Protein AF-A0A5C6X368-F1 (afdb_monomer)

pLDDT: mean 71.46, std 17.36, range [36.84, 95.25]

Mean predicted aligned error: 12.4 Å

Foldseek 3Di:
DPPFALPVVLVVVVVVVCCCLPVCVVVVVVLVLLVVLLVVLVVVVPDDDDPLVVLLVSNLVSQLVSLVVVLLVVLLVVLVVLVVDPLSCLLCLPPRLSDDDPCLSVLSSVLSVVLLVVLLVLQCVLQVDPQLVVLCVVCDSSLLSSLLSNVLSCPSDCPVVPPDDDDDDDNVVSLVSNCVRRNPVSSVVSSVVSNVSSSVSSVVSSVVSVVSSSVSSVVSNVSDDPVRSVVSD

Nearest PDB structures (foldseek):
  7n6g-assembly1_3T  TM=1.928E-01  e=8.236E-01  Chlamydomonas reinhardtii
  2d4c-assembly1_A  TM=1.836E-01  e=2.468E+00  Homo sapiens
  3zx6-assembly1_B  TM=1.620E-01  e=2.358E+00  Archaeoglobus fulgidus DSM 4304
  6h2d-assembly1_P  TM=1.670E-01  e=4.272E+00  Aeromonas hydrophila subsp. hydrophila AL09-71
  7a0g-assembly1_HHH  TM=1.597E-01  e=3.725E+00  Serratia marcescens

Solvent-accessible surface area (backbone atoms only — not comparable to full-atom values): 13149 Å² total; per-residue (Å²): 145,85,86,76,53,38,64,55,54,50,51,50,49,51,47,52,49,47,43,42,66,68,68,46,58,47,50,55,55,46,52,58,47,48,52,54,48,45,54,52,52,52,61,65,60,74,64,70,95,69,59,63,71,58,49,54,53,48,50,44,53,51,52,33,50,51,53,50,53,53,51,34,54,50,29,40,51,52,43,52,58,27,59,74,34,76,69,35,40,53,57,44,62,86,56,82,70,27,62,70,60,91,59,50,64,56,57,44,40,53,49,46,52,50,45,56,50,51,44,50,50,49,53,54,59,75,28,64,47,76,71,30,34,55,49,42,66,73,66,35,61,64,52,54,36,53,41,45,58,55,45,40,63,47,74,78,66,60,65,84,69,59,73,81,85,79,82,77,88,54,72,72,55,45,56,54,52,48,28,74,55,65,32,61,73,49,47,54,49,53,30,53,53,54,42,52,52,48,49,55,46,51,47,56,57,49,51,59,56,51,44,63,61,55,57,48,52,56,67,33,73,73,53,64,53,79,74,63,62,64,76,79,106

Secondary structure (DSSP, 8-state):
-----HHHHHHHHHHHHHHHHHSSHHHHHHHHHHHHHHHHHHHHHTSS---HHHHHHHHHHHHHHHHHHHHHHHHHHHHHHHHHSHHHHHHHTT---SSPPTTHHHHHHHHHHHHHHHHHHHHHHHTTSHHHHHHHHHH-HHHHHHHHHHHHHHTTTTTTS--SS-S-TTHHHHHHHHHHHH-HHHHHHHHHHHHHHHHHHHHHHHHHHHHHHHGGGGGGGG---HHHHSS--

Structure (mmCIF, N/CA/C/O backbone):
data_AF-A0A5C6X368-F1
#
_entry.id   AF-A0A5C6X368-F1
#
loop_
_atom_site.group_PDB
_atom_site.id
_atom_site.type_symbol
_atom_site.label_atom_id
_atom_site.label_alt_id
_atom_site.label_comp_id
_atom_site.label_asym_id
_atom_site.label_entity_id
_atom_site.label_seq_id
_atom_site.pdbx_PDB_ins_code
_atom_site.Cartn_x
_atom_site.Cartn_y
_atom_site.Cartn_z
_atom_site.occupancy
_atom_site.B_iso_or_equiv
_atom_site.auth_seq_id
_atom_site.auth_comp_id
_atom_site.auth_asym_id
_atom_site.auth_atom_id
_atom_site.pdbx_PDB_model_num
ATOM 1 N N . GLU A 1 1 ? 40.356 -5.542 -17.531 1.00 37.22 1 GLU A N 1
ATOM 2 C CA . GLU A 1 1 ? 40.046 -6.988 -17.481 1.00 37.22 1 GLU A CA 1
ATOM 3 C C . GLU A 1 1 ? 38.995 -7.296 -16.398 1.00 37.22 1 GLU A C 1
ATOM 5 O O . GLU A 1 1 ? 39.166 -8.204 -15.606 1.00 37.22 1 GLU A O 1
ATOM 10 N N . SER A 1 2 ? 37.896 -6.528 -16.344 1.00 39.66 2 SER A N 1
ATOM 11 C CA . SER A 1 2 ? 36.826 -6.666 -15.328 1.00 39.66 2 SER A CA 1
ATOM 12 C C . SER A 1 2 ? 35.429 -6.517 -15.959 1.00 39.66 2 SER A C 1
ATOM 14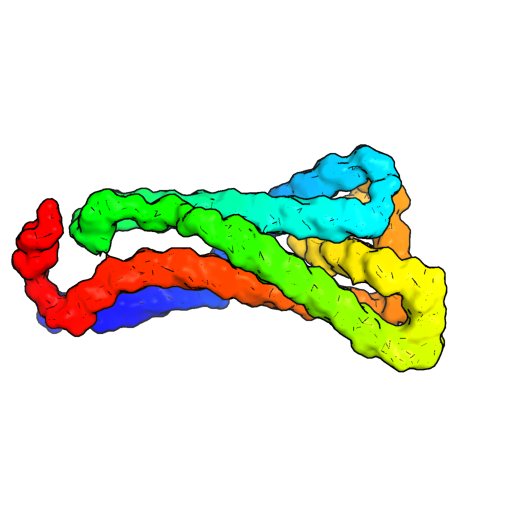 O O . SER A 1 2 ? 34.479 -6.102 -15.305 1.00 39.66 2 SER A O 1
ATOM 16 N N . THR A 1 3 ? 35.309 -6.787 -17.260 1.00 40.16 3 THR A N 1
ATOM 17 C CA . THR A 1 3 ? 34.192 -6.307 -18.097 1.00 40.16 3 THR A CA 1
ATOM 18 C C . THR A 1 3 ? 33.454 -7.459 -18.782 1.00 40.16 3 THR A C 1
ATOM 20 O O . THR A 1 3 ? 33.103 -7.341 -19.948 1.00 40.16 3 THR A O 1
ATOM 23 N N . ARG A 1 4 ? 33.281 -8.610 -18.116 1.00 48.16 4 ARG A N 1
ATOM 24 C CA . ARG A 1 4 ? 32.781 -9.818 -18.799 1.00 48.16 4 ARG A CA 1
ATOM 25 C C . ARG A 1 4 ? 31.614 -10.577 -18.173 1.00 48.16 4 ARG A C 1
ATOM 27 O O . ARG A 1 4 ? 31.259 -11.603 -18.729 1.00 48.16 4 ARG A O 1
ATOM 34 N N . ASP A 1 5 ? 30.962 -10.074 -17.127 1.00 52.47 5 ASP A N 1
ATOM 35 C CA . ASP A 1 5 ? 29.859 -10.820 -16.503 1.00 52.47 5 ASP A CA 1
ATOM 36 C C . ASP A 1 5 ? 28.541 -10.044 -16.509 1.00 52.47 5 ASP A C 1
ATOM 38 O O . ASP A 1 5 ? 28.323 -9.137 -15.704 1.00 52.47 5 ASP A O 1
ATOM 42 N N . GLY A 1 6 ? 27.609 -10.473 -17.367 1.00 52.97 6 GLY A N 1
ATOM 43 C CA . GLY A 1 6 ? 26.191 -10.097 -17.293 1.00 52.97 6 GLY A CA 1
ATOM 44 C C . GLY A 1 6 ? 25.563 -10.434 -15.932 1.00 52.97 6 GLY A C 1
ATOM 45 O O . GLY A 1 6 ? 24.667 -9.732 -15.467 1.00 52.97 6 GLY A O 1
ATOM 46 N N . THR A 1 7 ? 26.127 -11.417 -15.222 1.00 54.22 7 THR A N 1
ATOM 47 C CA . THR A 1 7 ? 25.782 -11.771 -13.838 1.00 54.22 7 THR A CA 1
ATOM 48 C C . THR A 1 7 ? 26.116 -10.657 -12.835 1.00 54.22 7 THR A C 1
ATOM 50 O O . THR A 1 7 ? 25.353 -10.432 -11.894 1.00 54.22 7 THR A O 1
ATOM 53 N N . LEU A 1 8 ? 27.214 -9.912 -13.038 1.00 56.66 8 LEU A N 1
ATOM 54 C CA . LEU A 1 8 ? 27.574 -8.769 -12.187 1.00 56.66 8 LEU A CA 1
ATOM 55 C C . LEU A 1 8 ? 26.643 -7.581 -12.429 1.00 56.66 8 LEU A C 1
ATOM 57 O O . LEU A 1 8 ? 26.232 -6.936 -11.470 1.00 56.66 8 LEU A O 1
ATOM 61 N N . LEU A 1 9 ? 26.246 -7.338 -13.682 1.00 55.19 9 LEU A N 1
ATOM 62 C CA . LEU A 1 9 ? 25.281 -6.287 -14.019 1.00 55.19 9 LEU A CA 1
ATOM 63 C C . LEU A 1 9 ? 23.888 -6.607 -13.469 1.00 55.19 9 LEU A C 1
ATOM 65 O O . LEU A 1 9 ? 23.264 -5.741 -12.864 1.00 55.19 9 LEU A O 1
ATOM 69 N N . ARG A 1 10 ? 23.420 -7.857 -13.587 1.00 56.66 10 ARG A N 1
ATOM 70 C CA . ARG A 1 10 ? 22.174 -8.310 -12.952 1.00 56.66 10 ARG A CA 1
ATOM 71 C C . ARG A 1 10 ? 22.254 -8.196 -11.434 1.00 56.66 10 ARG A C 1
ATOM 73 O O . ARG A 1 10 ? 21.306 -7.712 -10.833 1.00 56.66 10 ARG A O 1
ATOM 80 N N . GLY A 1 11 ? 23.366 -8.610 -10.823 1.00 59.56 11 GLY A N 1
ATOM 81 C CA . GLY A 1 11 ? 23.584 -8.538 -9.377 1.00 59.56 11 GLY A CA 1
ATOM 82 C C . GLY A 1 11 ? 23.622 -7.104 -8.851 1.00 59.56 11 GLY A C 1
ATOM 83 O O . GLY A 1 11 ? 22.983 -6.812 -7.846 1.00 59.56 11 GLY A O 1
ATOM 84 N N . GLU A 1 12 ? 24.293 -6.195 -9.557 1.00 68.44 12 GLU A N 1
ATOM 85 C CA . GLU A 1 12 ? 24.339 -4.774 -9.210 1.00 68.44 12 GLU A CA 1
ATOM 86 C C . GLU A 1 12 ? 22.992 -4.084 -9.458 1.00 68.44 12 GLU A C 1
ATOM 88 O O . GLU A 1 12 ? 22.564 -3.283 -8.632 1.00 68.44 12 GLU A O 1
ATOM 93 N N . VAL A 1 13 ? 22.281 -4.408 -10.544 1.00 64.56 13 VAL A N 1
ATOM 94 C CA . VAL A 1 13 ? 20.946 -3.856 -10.834 1.00 64.56 13 VAL A CA 1
ATOM 95 C C . VAL A 1 13 ? 19.895 -4.400 -9.867 1.00 64.56 13 VAL A C 1
ATOM 97 O O . VAL A 1 13 ? 19.076 -3.620 -9.388 1.00 64.56 13 VAL A O 1
ATOM 100 N N . LEU A 1 14 ? 19.928 -5.692 -9.514 1.00 61.47 14 LEU A N 1
ATOM 101 C CA . LEU A 1 14 ? 19.065 -6.247 -8.466 1.00 61.47 14 LEU A CA 1
ATOM 102 C C . LEU A 1 14 ? 19.401 -5.643 -7.110 1.00 61.47 14 LEU A C 1
ATOM 104 O O . LEU A 1 14 ? 18.477 -5.324 -6.377 1.00 61.47 14 LEU A O 1
ATOM 108 N N . ALA A 1 15 ? 20.683 -5.465 -6.784 1.00 61.97 15 ALA A N 1
ATOM 109 C CA . ALA A 1 15 ? 21.089 -4.795 -5.556 1.00 61.97 15 ALA A CA 1
ATOM 110 C C . ALA A 1 15 ? 20.608 -3.340 -5.546 1.00 61.97 15 ALA A C 1
ATOM 112 O O . ALA A 1 15 ? 20.016 -2.921 -4.569 1.00 61.97 15 ALA A O 1
ATOM 113 N N . ARG A 1 16 ? 20.729 -2.599 -6.654 1.00 63.53 16 ARG A N 1
ATOM 114 C CA . ARG A 1 16 ? 20.228 -1.218 -6.793 1.00 63.53 16 ARG A CA 1
ATOM 115 C C . ARG A 1 16 ? 18.704 -1.132 -6.738 1.00 63.53 16 ARG A C 1
ATOM 117 O O . ARG A 1 16 ? 18.177 -0.179 -6.177 1.00 63.53 16 ARG A O 1
ATOM 124 N N . TRP A 1 17 ? 17.992 -2.106 -7.303 1.00 56.03 17 TRP A N 1
ATOM 125 C CA . TRP A 1 17 ? 16.535 -2.213 -7.200 1.00 56.03 17 TRP A CA 1
ATOM 126 C C . TRP A 1 17 ? 16.107 -2.545 -5.768 1.00 56.03 17 TRP A C 1
ATOM 128 O O . TRP A 1 17 ? 15.237 -1.881 -5.216 1.00 56.03 17 TRP A O 1
ATOM 138 N N . GLN A 1 18 ? 16.763 -3.520 -5.137 1.00 55.22 18 GLN A N 1
ATOM 139 C CA . GLN A 1 18 ? 16.562 -3.878 -3.732 1.00 55.22 18 GLN A CA 1
ATOM 140 C C . GLN A 1 18 ? 16.939 -2.728 -2.795 1.00 55.22 18 GLN A C 1
ATOM 142 O O . GLN A 1 18 ? 16.250 -2.513 -1.809 1.00 55.22 18 GLN A O 1
ATOM 147 N N . ASP A 1 19 ? 17.945 -1.923 -3.127 1.00 57.00 19 ASP A N 1
ATOM 148 C CA . ASP A 1 19 ? 18.306 -0.724 -2.379 1.00 57.00 19 ASP A CA 1
ATOM 149 C C . ASP A 1 19 ? 17.278 0.398 -2.617 1.00 57.00 19 ASP A C 1
ATOM 151 O O . ASP A 1 19 ? 16.940 1.130 -1.691 1.00 57.00 19 ASP A O 1
ATOM 155 N N . PHE A 1 20 ? 16.703 0.526 -3.815 1.00 49.91 20 PHE A N 1
ATOM 156 C CA . PHE A 1 20 ? 15.640 1.499 -4.103 1.00 49.91 20 PHE A CA 1
ATOM 157 C C . PHE A 1 20 ? 14.326 1.158 -3.374 1.00 49.91 20 PHE A C 1
ATOM 159 O O . PHE A 1 20 ? 13.676 2.044 -2.808 1.00 49.91 20 PHE A O 1
ATOM 166 N N . 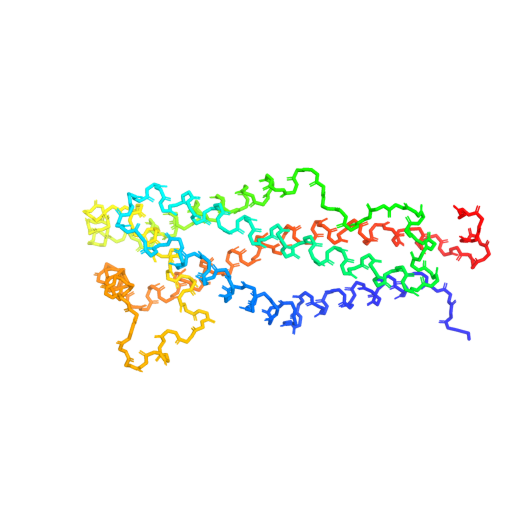VAL A 1 21 ? 13.967 -0.130 -3.344 1.00 47.94 21 VAL A N 1
ATOM 167 C CA . VAL A 1 21 ? 12.774 -0.675 -2.675 1.00 47.94 21 VAL A CA 1
ATOM 168 C C . VAL A 1 21 ? 12.978 -0.798 -1.156 1.00 47.94 21 VAL A C 1
ATOM 170 O O . VAL A 1 21 ? 12.063 -0.496 -0.392 1.00 47.94 21 VAL A O 1
ATOM 173 N N . GLY A 1 22 ? 14.176 -1.177 -0.704 1.00 42.50 22 GLY A N 1
ATOM 174 C CA . GLY A 1 22 ? 14.507 -1.511 0.687 1.00 42.50 22 GLY A CA 1
ATOM 175 C C . GLY A 1 22 ? 15.188 -0.407 1.508 1.00 42.50 22 GLY A C 1
ATOM 176 O O . GLY A 1 22 ? 15.073 -0.420 2.731 1.00 42.50 22 GLY A O 1
ATOM 177 N N . THR A 1 23 ? 15.839 0.590 0.889 1.00 44.34 23 THR A N 1
ATOM 178 C CA . THR A 1 23 ? 16.586 1.666 1.601 1.00 44.34 23 THR A CA 1
ATOM 179 C C . THR A 1 23 ? 15.754 2.940 1.835 1.00 44.34 23 THR A C 1
ATOM 181 O O . THR A 1 23 ? 16.266 3.989 2.231 1.00 44.34 23 THR A O 1
ATOM 184 N N . GLY A 1 24 ? 14.439 2.881 1.611 1.00 42.44 24 GLY A N 1
ATOM 185 C CA . GLY A 1 24 ? 13.503 3.924 2.040 1.00 42.44 24 GLY A CA 1
ATOM 186 C C . GLY A 1 24 ? 13.347 5.138 1.108 1.00 42.44 24 GLY A C 1
ATOM 187 O O . GLY A 1 24 ? 12.669 6.096 1.474 1.00 42.44 24 GLY A O 1
ATOM 188 N N . GLU A 1 25 ? 13.931 5.143 -0.094 1.00 50.22 25 GLU A N 1
ATOM 189 C CA . GLU A 1 25 ? 13.719 6.221 -1.080 1.00 50.22 25 GLU A CA 1
ATOM 190 C C . GLU A 1 25 ? 12.376 6.083 -1.813 1.00 50.22 25 GLU A C 1
ATOM 192 O O . GLU A 1 25 ? 11.642 7.067 -1.938 1.00 50.22 25 GLU A O 1
ATOM 197 N N . PHE A 1 26 ? 11.987 4.851 -2.173 1.00 50.88 26 PHE A N 1
ATOM 198 C CA . PHE A 1 26 ? 10.610 4.530 -2.550 1.00 50.88 26 PHE A CA 1
ATOM 199 C C . PHE A 1 26 ? 9.626 4.907 -1.437 1.00 50.88 26 PHE A C 1
ATOM 201 O O . PHE A 1 26 ? 8.616 5.528 -1.730 1.00 50.88 26 PHE A O 1
ATOM 208 N N . PHE A 1 27 ? 9.950 4.642 -0.166 1.00 44.72 27 PHE A N 1
ATOM 209 C CA . PHE A 1 27 ? 9.105 5.012 0.977 1.00 44.72 27 PHE A CA 1
ATOM 210 C C . PHE A 1 27 ? 8.897 6.515 1.119 1.00 44.72 27 PHE A C 1
ATOM 212 O O . PHE A 1 27 ? 7.777 6.929 1.369 1.00 44.72 27 PHE A O 1
ATOM 219 N N . ARG A 1 28 ? 9.924 7.349 0.915 1.00 54.62 28 ARG A N 1
ATOM 220 C CA . ARG A 1 28 ? 9.761 8.815 0.935 1.00 54.62 28 ARG A CA 1
ATOM 221 C C . ARG A 1 28 ? 8.855 9.306 -0.197 1.00 54.62 28 ARG A C 1
ATOM 223 O O . ARG A 1 28 ? 8.036 10.202 0.001 1.00 54.62 28 ARG A O 1
ATOM 230 N N . ASN A 1 29 ? 8.968 8.696 -1.377 1.00 45.44 29 ASN A N 1
ATOM 231 C CA . ASN A 1 29 ? 8.120 9.016 -2.528 1.00 45.44 29 ASN A CA 1
ATOM 232 C C . ASN A 1 29 ? 6.695 8.449 -2.378 1.00 45.44 29 ASN A C 1
ATOM 234 O O . ASN A 1 29 ? 5.733 9.104 -2.778 1.00 45.44 29 ASN A O 1
ATOM 238 N N . LEU A 1 30 ? 6.550 7.285 -1.739 1.00 44.44 30 LEU A N 1
ATOM 239 C CA . LEU A 1 30 ? 5.283 6.680 -1.340 1.00 44.44 30 LEU A CA 1
ATOM 240 C C . LEU A 1 30 ? 4.614 7.519 -0.248 1.00 44.44 30 LEU A C 1
ATOM 242 O O . LEU A 1 30 ? 3.431 7.783 -0.359 1.00 44.44 30 LEU A O 1
ATOM 246 N N . GLU A 1 31 ? 5.344 8.021 0.749 1.00 49.62 31 GLU A N 1
ATOM 247 C CA . GLU A 1 31 ? 4.845 8.945 1.779 1.00 49.62 31 GLU A CA 1
ATOM 248 C C . GLU A 1 31 ? 4.353 10.260 1.155 1.00 49.62 31 GLU A C 1
ATOM 250 O O . GLU A 1 31 ? 3.269 10.741 1.491 1.00 49.62 31 GLU A O 1
ATOM 255 N N . ALA A 1 32 ? 5.072 10.794 0.161 1.00 52.53 32 ALA A N 1
ATOM 256 C CA . ALA A 1 32 ? 4.608 11.934 -0.632 1.00 52.53 32 ALA A CA 1
ATOM 257 C C . ALA A 1 32 ? 3.371 11.597 -1.498 1.00 52.53 32 ALA A C 1
ATOM 259 O O . ALA A 1 32 ? 2.499 12.446 -1.706 1.00 52.53 32 ALA A O 1
ATOM 260 N N . GLY A 1 33 ? 3.270 10.361 -1.999 1.00 46.88 33 GLY A N 1
ATOM 261 C CA . GLY A 1 33 ? 2.100 9.827 -2.703 1.00 46.88 33 GLY A CA 1
ATOM 262 C C . GLY A 1 33 ? 0.888 9.639 -1.787 1.00 46.88 33 GLY A C 1
ATOM 263 O O . GLY A 1 33 ? -0.213 10.043 -2.148 1.00 46.88 33 GLY A O 1
ATOM 264 N N . ILE A 1 34 ? 1.101 9.136 -0.569 1.00 49.72 34 ILE A N 1
ATOM 265 C CA . ILE A 1 34 ? 0.111 8.970 0.503 1.00 49.72 34 ILE A CA 1
ATOM 266 C C . ILE A 1 34 ? -0.418 10.339 0.945 1.00 49.72 34 ILE A C 1
ATOM 268 O O . ILE A 1 34 ? -1.619 10.481 1.152 1.00 49.72 34 ILE A O 1
ATOM 272 N N . GLY A 1 35 ? 0.426 11.376 0.998 1.00 54.88 35 GLY A N 1
ATOM 273 C CA . GLY A 1 35 ? -0.017 12.755 1.233 1.00 54.88 35 GLY A CA 1
ATOM 274 C C . GLY A 1 35 ? -1.004 13.258 0.169 1.00 54.88 35 GLY A C 1
ATOM 275 O O . GLY A 1 35 ? -2.052 13.808 0.503 1.00 54.88 35 GLY A O 1
ATOM 276 N N . ARG A 1 36 ? -0.734 12.989 -1.116 1.00 56.44 36 ARG A N 1
ATOM 277 C CA . ARG A 1 36 ? -1.651 13.322 -2.227 1.00 56.44 36 ARG A CA 1
ATOM 278 C C . ARG A 1 36 ? -2.916 12.458 -2.215 1.00 56.44 36 ARG A C 1
ATOM 280 O O . ARG A 1 36 ? -4.008 12.940 -2.517 1.00 56.44 36 ARG A O 1
ATOM 287 N N . MET A 1 37 ? -2.771 11.192 -1.834 1.00 57.44 37 MET A N 1
ATOM 288 C CA . MET A 1 37 ? -3.860 10.236 -1.654 1.00 57.44 37 MET A CA 1
ATOM 289 C C . MET A 1 37 ? -4.829 10.698 -0.558 1.00 57.44 37 MET A C 1
ATOM 291 O O . MET A 1 37 ? -6.039 10.740 -0.776 1.00 57.44 37 MET A O 1
ATOM 295 N N . ARG A 1 38 ? -4.285 11.139 0.582 1.00 59.53 38 ARG A N 1
ATOM 296 C CA . ARG A 1 38 ? -5.004 11.763 1.698 1.00 59.53 38 ARG A CA 1
ATOM 297 C C . ARG A 1 38 ? -5.788 12.984 1.236 1.00 59.53 38 ARG A C 1
ATOM 299 O O . ARG A 1 38 ? -6.973 13.081 1.545 1.00 59.53 38 ARG A O 1
ATOM 306 N N . ASP A 1 39 ? -5.164 13.896 0.495 1.00 58.69 39 ASP A N 1
ATOM 307 C CA . ASP A 1 39 ? -5.818 15.132 0.043 1.00 58.69 39 ASP A CA 1
ATOM 308 C C . ASP A 1 39 ? -7.018 14.831 -0.868 1.00 58.69 39 ASP A C 1
ATOM 310 O O . ASP A 1 39 ? -8.064 15.477 -0.779 1.00 58.69 39 ASP A O 1
ATOM 314 N N . ARG A 1 40 ? -6.905 13.789 -1.699 1.00 60.31 40 ARG A N 1
ATOM 315 C CA . ARG A 1 40 ? -7.951 13.378 -2.642 1.00 60.31 40 ARG A CA 1
ATOM 316 C C . ARG A 1 40 ? -9.091 12.609 -1.976 1.00 60.31 40 ARG A C 1
ATOM 318 O O . ARG A 1 40 ? -10.249 12.865 -2.297 1.00 60.31 40 ARG A O 1
ATOM 325 N N . LEU A 1 41 ? -8.782 11.741 -1.010 1.00 54.97 41 LEU A N 1
ATOM 326 C CA . LEU A 1 41 ? -9.791 11.101 -0.164 1.00 54.97 41 LEU A CA 1
ATOM 327 C C . LEU A 1 41 ? -10.535 12.145 0.676 1.00 54.97 41 LEU A C 1
ATOM 329 O O . LEU A 1 41 ? -11.760 12.179 0.671 1.00 54.97 41 LEU A O 1
ATOM 333 N N . THR A 1 42 ? -9.818 13.064 1.327 1.00 56.56 42 THR A N 1
ATOM 334 C CA . THR A 1 42 ? -10.426 14.131 2.142 1.00 56.56 42 THR A CA 1
ATOM 335 C C . THR A 1 42 ? -11.330 15.037 1.301 1.00 56.56 42 THR A C 1
ATOM 337 O O . THR A 1 42 ? -12.428 15.385 1.732 1.00 56.56 42 THR A O 1
ATOM 340 N N . ALA A 1 43 ? -10.916 15.374 0.074 1.00 58.19 43 ALA A N 1
ATOM 341 C CA . ALA A 1 43 ? -11.751 16.121 -0.864 1.00 58.19 43 ALA A CA 1
ATOM 342 C C . ALA A 1 43 ? -13.049 15.370 -1.212 1.00 58.19 43 ALA A C 1
ATOM 344 O O . ALA A 1 43 ? -14.111 15.991 -1.262 1.00 58.19 43 ALA A O 1
ATOM 345 N N . PHE A 1 44 ? -12.991 14.044 -1.374 1.00 51.38 44 PHE A N 1
ATOM 346 C CA . PHE A 1 44 ? -14.168 13.201 -1.602 1.00 51.38 44 PHE A CA 1
ATOM 347 C C . PHE A 1 44 ? -15.105 13.156 -0.380 1.00 51.38 44 PHE A C 1
ATOM 349 O O . PHE A 1 44 ? -16.323 13.183 -0.535 1.00 51.38 44 PHE A O 1
ATOM 356 N N . PHE A 1 45 ? -14.553 13.184 0.838 1.00 54.72 45 PHE A N 1
ATOM 357 C CA . PHE A 1 45 ? -15.326 13.209 2.088 1.00 54.72 45 PHE A CA 1
ATOM 358 C C . PHE A 1 45 ? -15.915 14.579 2.454 1.00 54.72 45 PHE A C 1
ATOM 360 O O . PHE A 1 45 ? -16.739 14.666 3.364 1.00 54.72 45 PHE A O 1
ATOM 367 N N . SER A 1 46 ? -15.550 15.657 1.753 1.00 56.59 46 SER A N 1
ATOM 368 C CA . SER A 1 46 ? -15.995 17.021 2.083 1.00 56.59 46 SER A CA 1
ATOM 369 C C . SER A 1 46 ? -17.482 17.320 1.789 1.00 56.59 46 SER A C 1
ATOM 371 O O . SER A 1 46 ? -17.928 18.457 1.946 1.00 56.59 46 SER A O 1
ATOM 373 N N . GLY A 1 47 ? -18.292 16.312 1.436 1.00 47.56 47 GLY A N 1
ATOM 374 C CA . GLY A 1 47 ? -19.718 16.458 1.139 1.00 47.56 47 GLY A CA 1
ATOM 375 C C . GLY A 1 47 ? -20.605 15.371 1.756 1.00 47.56 47 GLY A C 1
ATOM 376 O O . GLY A 1 47 ? -20.818 14.340 1.136 1.00 47.56 47 GLY A O 1
ATOM 377 N N . ARG A 1 48 ? -21.228 15.691 2.905 1.00 46.19 48 ARG A N 1
ATOM 378 C CA . ARG A 1 48 ? -22.261 14.920 3.648 1.00 46.19 48 ARG A CA 1
ATOM 379 C C . ARG A 1 48 ? -21.811 13.551 4.209 1.00 46.19 48 ARG A C 1
ATOM 381 O O . ARG A 1 48 ? -20.990 12.874 3.607 1.00 46.19 48 ARG A O 1
ATOM 388 N N . PRO A 1 49 ? -22.367 13.112 5.360 1.00 51.12 49 PRO A N 1
ATOM 389 C CA . PRO A 1 49 ? -22.091 11.779 5.891 1.00 51.12 49 PRO A CA 1
ATOM 390 C C . PRO A 1 49 ? -22.650 10.716 4.935 1.00 51.12 49 PRO A C 1
ATOM 392 O O . PRO A 1 49 ? -23.866 10.555 4.817 1.00 51.12 49 PRO A O 1
ATOM 395 N N . ALA A 1 50 ? -21.758 10.033 4.220 1.00 53.53 50 ALA A N 1
ATOM 396 C CA . ALA A 1 50 ? -22.095 8.896 3.377 1.00 53.53 50 ALA A CA 1
ATOM 397 C C . ALA A 1 50 ? -22.262 7.624 4.239 1.00 53.53 50 ALA A C 1
ATOM 399 O O . ALA A 1 50 ? -21.571 7.483 5.250 1.00 53.53 50 ALA A O 1
ATOM 400 N N . PRO A 1 51 ? -23.165 6.695 3.874 1.00 60.03 51 PRO A N 1
ATOM 401 C CA . PRO A 1 51 ? -23.259 5.372 4.495 1.00 60.03 51 PRO A CA 1
ATOM 402 C C . PRO A 1 51 ? -21.925 4.611 4.466 1.00 60.03 51 PRO A C 1
ATOM 404 O O . PRO A 1 51 ? -21.195 4.712 3.486 1.00 60.03 51 PRO A O 1
ATOM 407 N N . GLU A 1 52 ? -21.648 3.796 5.489 1.00 61.59 52 GLU A N 1
ATOM 408 C CA . GLU A 1 52 ? -20.383 3.048 5.665 1.00 61.59 52 GLU A CA 1
ATOM 409 C C . GLU A 1 52 ? -19.937 2.288 4.405 1.00 61.59 52 GLU A C 1
ATOM 411 O O . GLU A 1 52 ? -18.793 2.414 3.983 1.00 61.59 52 GLU A O 1
ATOM 416 N N . VAL A 1 53 ? -20.864 1.592 3.738 1.00 60.66 53 VAL A N 1
ATOM 417 C CA . VAL A 1 53 ? -20.594 0.845 2.493 1.00 60.66 53 VAL A CA 1
ATOM 418 C C . VAL A 1 53 ? -20.073 1.753 1.371 1.00 60.66 53 VAL A C 1
ATOM 420 O O . VAL A 1 53 ? -19.164 1.379 0.639 1.00 60.66 53 VAL A O 1
ATOM 423 N N . GLN A 1 54 ? -20.604 2.974 1.254 1.00 68.94 54 GLN A N 1
ATOM 424 C CA . GLN A 1 54 ? -20.149 3.933 0.239 1.00 68.94 54 GLN A CA 1
ATOM 425 C C . GLN A 1 54 ? -18.761 4.486 0.572 1.00 68.94 54 GLN A C 1
ATOM 427 O O . GLN A 1 54 ? -18.015 4.871 -0.325 1.00 68.94 54 GLN A O 1
ATOM 432 N N . VAL A 1 55 ? -18.406 4.529 1.858 1.00 66.88 55 VAL A N 1
ATOM 433 C CA . VAL A 1 55 ? -17.082 4.960 2.308 1.00 66.88 55 VAL A CA 1
ATOM 434 C C . VAL A 1 55 ? -16.028 3.902 1.989 1.00 66.88 55 VAL A C 1
ATOM 436 O O . VAL A 1 55 ? -14.964 4.250 1.484 1.00 66.88 55 VAL A O 1
ATOM 439 N N . GLU A 1 56 ? -16.325 2.624 2.227 1.00 70.56 56 GLU A N 1
ATOM 440 C CA . GLU A 1 56 ? -15.428 1.515 1.878 1.00 70.56 56 GLU A CA 1
ATOM 441 C C . GLU A 1 56 ? -15.144 1.469 0.369 1.00 70.56 56 GLU A C 1
ATOM 443 O O . GLU A 1 56 ? -13.978 1.422 -0.028 1.00 70.56 56 GLU A O 1
ATOM 448 N N . GLU A 1 57 ? -16.182 1.575 -0.466 1.00 75.44 57 GLU A N 1
ATOM 449 C CA . GLU A 1 57 ? -16.058 1.598 -1.933 1.00 75.44 57 GLU A CA 1
ATOM 450 C C . GLU A 1 57 ? -15.298 2.841 -2.434 1.00 75.44 57 GLU A C 1
ATOM 452 O O . GLU A 1 57 ? -14.480 2.769 -3.358 1.00 75.44 57 GLU A O 1
ATOM 457 N N . ALA A 1 58 ? -15.515 3.997 -1.800 1.00 73.00 58 ALA A N 1
ATOM 458 C CA . ALA A 1 58 ? -14.794 5.224 -2.124 1.00 73.00 58 ALA A CA 1
ATOM 459 C C . ALA A 1 58 ? -13.304 5.136 -1.769 1.00 73.00 58 ALA A C 1
ATOM 461 O O . ALA A 1 58 ? -12.456 5.581 -2.548 1.00 73.00 58 ALA A O 1
ATOM 462 N N . ILE A 1 59 ? -12.975 4.551 -0.613 1.00 72.56 59 ILE A N 1
ATOM 463 C CA . ILE A 1 59 ? -11.590 4.296 -0.203 1.00 72.56 59 ILE A CA 1
ATOM 464 C C . ILE A 1 59 ? -10.942 3.301 -1.165 1.00 72.56 59 ILE A C 1
ATOM 466 O O . ILE A 1 59 ? -9.824 3.560 -1.609 1.00 72.56 59 ILE A O 1
ATOM 470 N N . GLU A 1 60 ? -11.645 2.226 -1.538 1.00 82.75 60 GLU A N 1
ATOM 471 C CA . GLU A 1 60 ? -11.174 1.248 -2.525 1.00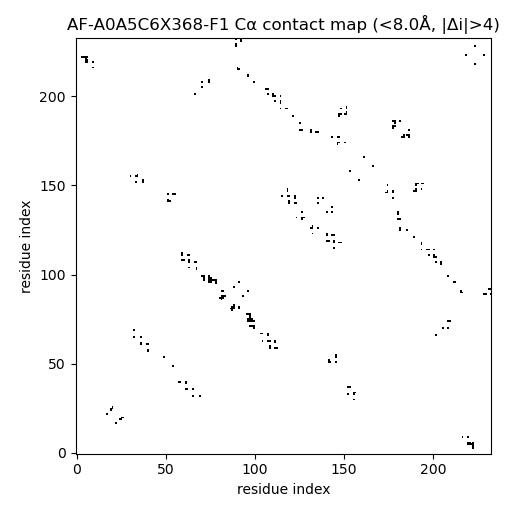 82.75 60 GLU A CA 1
ATOM 472 C C . GLU A 1 60 ? -10.817 1.933 -3.851 1.00 82.75 60 GLU A C 1
ATOM 474 O O . GLU A 1 60 ? -9.676 1.862 -4.314 1.00 82.75 60 GLU A O 1
ATOM 479 N N . THR A 1 61 ? -11.775 2.665 -4.423 1.00 78.44 61 THR A N 1
ATOM 480 C CA . THR A 1 61 ? -11.626 3.352 -5.713 1.00 78.44 61 THR A CA 1
ATOM 481 C C . THR A 1 61 ? -10.524 4.416 -5.668 1.00 78.44 61 THR A C 1
ATOM 483 O O . THR A 1 61 ? -9.745 4.567 -6.618 1.00 78.44 61 THR A O 1
ATOM 486 N N . GLY A 1 62 ? -10.435 5.161 -4.561 1.00 74.19 62 GLY A N 1
ATOM 487 C CA . GLY A 1 62 ? -9.421 6.191 -4.348 1.00 74.19 62 GLY A CA 1
ATOM 488 C C . GLY A 1 62 ? -8.009 5.612 -4.255 1.00 74.19 62 GLY A C 1
ATOM 489 O O . GLY A 1 62 ? -7.115 6.072 -4.968 1.00 74.19 62 GLY A O 1
ATOM 490 N N . LEU A 1 63 ? -7.821 4.573 -3.433 1.00 80.56 63 LEU A N 1
ATOM 491 C CA . LEU A 1 63 ? -6.565 3.823 -3.316 1.00 80.56 63 LEU A CA 1
ATOM 492 C C . LEU A 1 63 ? -6.128 3.262 -4.664 1.00 80.56 63 LEU A C 1
ATOM 494 O O . LEU A 1 63 ? -5.007 3.504 -5.108 1.00 80.56 63 LEU A O 1
ATOM 498 N N . GLN A 1 64 ? -7.033 2.545 -5.329 1.00 85.81 64 GLN A N 1
ATOM 499 C CA . GLN A 1 64 ? -6.775 1.930 -6.622 1.00 85.81 64 GLN A CA 1
ATOM 500 C C . GLN A 1 64 ? -6.323 2.972 -7.646 1.00 85.81 64 GLN A C 1
ATOM 502 O O . GLN A 1 64 ? -5.326 2.767 -8.333 1.00 85.81 64 GLN A O 1
ATOM 507 N N . THR A 1 65 ? -7.028 4.101 -7.740 1.00 83.25 65 THR A N 1
ATOM 508 C CA . THR A 1 65 ? -6.694 5.168 -8.690 1.00 83.25 65 THR A CA 1
ATOM 509 C C . THR A 1 65 ? -5.286 5.701 -8.453 1.00 83.25 65 THR A C 1
ATOM 511 O O . THR A 1 65 ? -4.508 5.782 -9.399 1.00 83.25 65 THR A O 1
ATOM 514 N N . VAL A 1 66 ? -4.930 6.006 -7.203 1.00 79.62 66 VAL A N 1
ATOM 515 C CA . VAL A 1 66 ? -3.603 6.548 -6.885 1.00 79.62 66 VAL A CA 1
ATOM 516 C C . VAL A 1 66 ? -2.501 5.525 -7.142 1.00 79.62 66 VAL A C 1
ATOM 518 O O . VAL A 1 66 ? -1.497 5.865 -7.759 1.00 79.62 66 VAL A O 1
ATOM 521 N N . ILE A 1 67 ? -2.689 4.269 -6.735 1.00 82.56 67 ILE A N 1
ATOM 522 C CA . ILE A 1 67 ? -1.696 3.212 -6.968 1.00 82.56 67 ILE A CA 1
ATOM 523 C C . ILE A 1 67 ? -1.461 3.016 -8.473 1.00 82.56 67 ILE A C 1
ATOM 525 O O . ILE A 1 67 ? -0.313 2.942 -8.906 1.00 82.56 67 ILE A O 1
ATOM 529 N N . VAL A 1 68 ? -2.529 2.988 -9.277 1.00 88.69 68 VAL A N 1
ATOM 530 C CA . VAL A 1 68 ? -2.439 2.859 -10.741 1.00 88.69 68 VAL A CA 1
ATOM 531 C C . VAL A 1 68 ? -1.743 4.069 -11.369 1.00 88.69 68 VAL A C 1
ATOM 533 O O . VAL A 1 68 ? -0.879 3.893 -12.224 1.00 88.69 68 VAL A O 1
ATOM 536 N N . GLU A 1 69 ? -2.074 5.290 -10.945 1.00 84.25 69 GLU A N 1
ATOM 537 C CA . GLU A 1 69 ? -1.431 6.509 -11.452 1.00 84.25 69 GLU A CA 1
ATOM 538 C C . GLU A 1 69 ? 0.070 6.548 -11.135 1.00 84.25 69 GLU A C 1
ATOM 540 O O . GLU A 1 69 ? 0.877 6.864 -12.011 1.00 84.25 69 GLU A O 1
ATOM 545 N N . GLU A 1 70 ? 0.468 6.213 -9.906 1.00 82.44 70 GLU A N 1
ATOM 546 C CA . GLU A 1 70 ? 1.883 6.197 -9.526 1.00 82.44 70 GLU A CA 1
ATOM 547 C C . GLU A 1 70 ? 2.643 5.046 -10.203 1.00 82.44 70 GLU A C 1
ATOM 549 O O . GLU A 1 70 ? 3.778 5.248 -10.633 1.00 82.44 70 GLU A O 1
ATOM 554 N N . ALA A 1 71 ? 2.019 3.877 -10.385 1.00 86.75 71 ALA A N 1
ATOM 555 C CA . ALA A 1 71 ? 2.614 2.765 -11.126 1.00 86.75 71 ALA A CA 1
ATOM 556 C C . ALA A 1 71 ? 2.864 3.116 -12.599 1.00 86.75 71 ALA A C 1
ATOM 558 O O . ALA A 1 71 ? 3.923 2.789 -13.140 1.00 86.75 71 ALA A O 1
ATOM 559 N N . ALA A 1 72 ? 1.912 3.802 -13.243 1.00 88.94 72 ALA A N 1
ATOM 560 C CA . ALA A 1 72 ? 2.052 4.259 -14.624 1.00 88.94 72 ALA A CA 1
ATOM 561 C C . ALA A 1 72 ? 3.206 5.260 -14.741 1.00 88.94 72 ALA A C 1
ATOM 563 O O . ALA A 1 72 ? 4.117 5.069 -15.541 1.00 88.94 72 ALA A O 1
ATOM 564 N N . ARG A 1 73 ? 3.245 6.270 -13.859 1.00 85.50 73 ARG A N 1
ATOM 565 C CA . ARG A 1 73 ? 4.341 7.254 -13.820 1.00 85.50 73 ARG A CA 1
ATOM 566 C C . ARG A 1 73 ? 5.700 6.603 -13.584 1.00 85.50 73 ARG A C 1
ATOM 568 O O . ARG A 1 73 ? 6.681 6.993 -14.219 1.00 85.50 73 ARG A O 1
ATOM 575 N N . ALA A 1 74 ? 5.774 5.631 -12.675 1.00 85.12 74 ALA A N 1
ATOM 576 C CA . ALA A 1 74 ? 7.002 4.899 -12.392 1.00 85.12 74 ALA A CA 1
ATOM 577 C C . ALA A 1 74 ? 7.462 4.081 -13.609 1.00 85.12 74 ALA A C 1
ATOM 579 O O . ALA A 1 74 ? 8.640 4.132 -13.956 1.00 85.12 74 ALA A O 1
ATOM 580 N N . SER A 1 75 ? 6.534 3.397 -14.285 1.00 88.94 75 SER A N 1
ATOM 581 C CA . SER A 1 75 ? 6.814 2.599 -15.486 1.00 88.94 75 SER A CA 1
ATOM 582 C C . SER A 1 75 ? 7.276 3.477 -16.652 1.00 88.94 75 SER A C 1
ATOM 584 O O . SER A 1 75 ? 8.324 3.211 -17.235 1.00 88.94 75 SER A O 1
ATOM 586 N N . GLU A 1 76 ? 6.583 4.587 -16.926 1.00 90.12 76 GLU A N 1
ATOM 587 C CA . GLU A 1 76 ? 6.999 5.574 -17.933 1.00 90.12 76 GLU A CA 1
ATOM 588 C C . GLU A 1 76 ? 8.381 6.164 -17.621 1.00 90.12 76 GLU A C 1
ATOM 590 O O . GLU A 1 76 ? 9.206 6.364 -18.511 1.00 90.12 76 GLU A O 1
ATOM 595 N N . THR A 1 77 ? 8.661 6.453 -16.347 1.00 87.00 77 THR A N 1
ATOM 596 C CA . THR A 1 77 ? 9.969 6.976 -15.931 1.00 87.00 77 THR A CA 1
ATOM 597 C C . THR A 1 77 ? 11.069 5.934 -16.124 1.00 87.00 77 THR A C 1
ATOM 599 O O . THR A 1 77 ? 12.160 6.281 -16.579 1.00 87.00 77 THR A O 1
ATOM 602 N N . ALA A 1 78 ? 10.803 4.669 -15.789 1.00 86.94 78 ALA A N 1
ATOM 603 C CA . ALA A 1 78 ? 11.744 3.572 -15.988 1.00 86.94 78 ALA A CA 1
ATOM 604 C C . ALA A 1 78 ? 12.056 3.370 -17.477 1.00 86.94 78 ALA A C 1
ATOM 606 O O . ALA A 1 78 ? 13.227 3.312 -17.849 1.00 86.94 78 ALA A O 1
ATOM 607 N N . GLU A 1 79 ? 11.032 3.358 -18.329 1.00 91.12 79 GLU A N 1
ATOM 608 C CA . GLU A 1 79 ? 11.196 3.246 -19.778 1.00 91.12 79 GLU A CA 1
ATOM 609 C C . GLU A 1 79 ? 11.994 4.416 -20.361 1.00 91.12 79 GLU A C 1
ATOM 611 O O . GLU A 1 79 ? 12.952 4.188 -21.097 1.00 91.12 79 GLU A O 1
ATOM 616 N N . ARG A 1 80 ? 11.681 5.664 -19.985 1.00 91.38 80 ARG A N 1
ATOM 617 C CA . ARG A 1 80 ? 12.455 6.837 -20.433 1.00 91.38 80 ARG A CA 1
ATOM 618 C C . ARG A 1 80 ? 13.932 6.717 -20.063 1.00 91.38 80 ARG A C 1
ATOM 620 O O . ARG A 1 80 ? 14.786 6.928 -20.915 1.00 91.38 80 ARG A O 1
ATOM 627 N N . ARG A 1 81 ? 14.237 6.297 -18.831 1.00 88.75 81 ARG A N 1
ATOM 628 C CA . ARG A 1 81 ? 15.626 6.076 -18.391 1.00 88.75 81 ARG A CA 1
ATOM 629 C C . ARG A 1 81 ? 16.334 4.991 -19.204 1.00 88.75 81 ARG A C 1
ATOM 631 O O . ARG A 1 81 ? 17.528 5.111 -19.449 1.00 88.75 81 ARG A O 1
ATOM 638 N N . TRP A 1 82 ? 15.625 3.941 -19.619 1.00 90.25 82 TRP A N 1
ATOM 639 C CA . TRP A 1 82 ? 16.184 2.918 -20.507 1.00 90.25 82 TRP A CA 1
ATOM 640 C C . TRP A 1 82 ? 16.391 3.454 -21.927 1.00 90.25 82 TRP A C 1
ATOM 642 O O . TRP A 1 82 ? 17.398 3.137 -22.552 1.00 90.25 82 TRP A O 1
ATOM 652 N N . LEU A 1 83 ? 15.482 4.290 -22.432 1.00 90.50 83 LEU A N 1
ATOM 653 C CA . LEU A 1 83 ? 15.613 4.923 -23.745 1.00 90.50 83 LEU A CA 1
ATOM 654 C C . LEU A 1 83 ? 16.777 5.920 -23.817 1.00 90.50 83 LEU A C 1
ATOM 656 O O . LEU A 1 83 ? 17.377 6.064 -24.885 1.00 90.50 83 LEU A O 1
ATOM 660 N N . ASP A 1 84 ? 17.117 6.580 -22.709 1.00 91.62 84 ASP A N 1
ATOM 661 C CA . ASP A 1 84 ? 18.246 7.513 -22.637 1.00 91.62 84 ASP A CA 1
ATOM 662 C C . ASP A 1 84 ? 19.597 6.797 -22.847 1.00 91.62 84 ASP A C 1
ATOM 664 O O . ASP A 1 84 ? 20.515 7.354 -23.456 1.00 91.62 84 ASP A O 1
ATOM 668 N N . GLU A 1 85 ? 19.695 5.521 -22.466 1.00 85.94 85 GLU A N 1
ATOM 669 C CA . GLU A 1 85 ? 20.925 4.732 -22.554 1.00 85.94 85 GLU A CA 1
ATOM 670 C C . GLU A 1 85 ? 20.973 3.852 -23.824 1.00 85.94 85 GLU A C 1
ATOM 672 O O . GLU A 1 85 ? 20.014 3.132 -24.114 1.00 85.94 85 GLU A O 1
ATOM 677 N N . PRO A 1 86 ? 22.085 3.819 -24.594 1.00 86.75 86 PRO A N 1
ATOM 678 C CA . PRO A 1 86 ? 22.199 2.964 -25.780 1.00 86.75 86 PRO A CA 1
ATOM 679 C C . PRO A 1 86 ? 21.904 1.482 -25.522 1.00 86.75 86 PRO A C 1
ATOM 681 O O . PRO A 1 86 ? 21.176 0.868 -26.299 1.00 86.75 86 PRO A O 1
ATOM 684 N N . ALA A 1 87 ? 22.413 0.925 -24.419 1.00 82.69 87 ALA A N 1
ATOM 685 C CA . ALA A 1 87 ? 22.151 -0.464 -24.042 1.00 82.69 87 ALA A CA 1
ATOM 686 C C . ALA A 1 87 ? 20.676 -0.694 -23.674 1.00 82.69 87 ALA A C 1
ATOM 688 O O . ALA A 1 87 ? 20.097 -1.714 -24.042 1.00 82.69 87 ALA A O 1
ATOM 689 N N . GLY A 1 88 ? 20.039 0.270 -23.003 1.00 85.31 88 GLY A N 1
ATOM 690 C CA . GLY A 1 88 ? 18.624 0.186 -22.648 1.00 85.31 88 GLY A CA 1
ATOM 691 C C . GLY A 1 88 ? 17.712 0.198 -23.878 1.00 85.31 88 GLY A C 1
ATOM 692 O O . GLY A 1 88 ? 16.774 -0.594 -23.937 1.00 85.31 88 GLY A O 1
ATOM 693 N N . ARG A 1 89 ? 18.030 0.989 -24.914 1.00 89.44 89 ARG A N 1
ATOM 694 C CA . ARG A 1 89 ? 17.295 0.963 -26.197 1.00 89.44 89 ARG A CA 1
ATOM 695 C C . ARG A 1 89 ? 17.330 -0.406 -26.874 1.00 89.44 89 ARG A C 1
ATOM 697 O O . ARG A 1 89 ? 16.297 -0.857 -27.365 1.00 89.44 89 ARG A O 1
ATOM 704 N N . VAL A 1 90 ? 18.490 -1.066 -26.871 1.00 87.12 90 VAL A N 1
ATOM 705 C CA . VAL A 1 90 ? 18.638 -2.430 -27.406 1.00 87.12 90 VAL A CA 1
ATOM 706 C C . VAL A 1 90 ? 17.787 -3.414 -26.601 1.00 87.12 90 VAL A C 1
ATOM 708 O O . VAL A 1 90 ? 17.036 -4.191 -27.181 1.00 87.12 90 VAL A O 1
ATOM 711 N N . LEU A 1 91 ? 17.832 -3.336 -25.268 1.00 85.06 91 LEU A N 1
ATOM 712 C CA . LEU A 1 91 ? 17.065 -4.224 -24.387 1.00 85.06 91 LEU A CA 1
ATOM 713 C C . LEU A 1 91 ? 15.542 -4.019 -24.477 1.00 85.06 91 LEU A C 1
ATOM 715 O O . LEU A 1 91 ? 14.784 -4.975 -24.300 1.00 85.06 91 LEU A O 1
ATOM 719 N N . LEU A 1 92 ? 15.079 -2.795 -24.756 1.00 88.69 92 LEU A N 1
ATOM 720 C CA . LEU A 1 92 ? 13.662 -2.520 -25.017 1.00 88.69 92 LEU A CA 1
ATOM 721 C C . LEU A 1 92 ? 13.202 -3.141 -26.341 1.00 88.69 92 LEU A C 1
ATOM 723 O O . LEU A 1 92 ? 12.058 -3.592 -26.435 1.00 88.69 92 LEU A O 1
ATOM 727 N N . GLY A 1 93 ? 14.065 -3.167 -27.363 1.00 86.19 93 GLY A N 1
ATOM 728 C CA . GLY A 1 93 ? 13.751 -3.751 -28.672 1.00 86.19 93 GLY A CA 1
ATOM 729 C C . GLY A 1 93 ? 12.484 -3.162 -29.305 1.00 86.19 93 GLY A C 1
ATOM 730 O O . GLY A 1 93 ? 11.694 -3.889 -29.902 1.00 86.19 93 GLY A O 1
ATOM 731 N N . GLY A 1 94 ? 12.219 -1.870 -29.072 1.00 84.62 94 GLY A N 1
ATOM 732 C CA . GLY A 1 94 ? 11.004 -1.178 -29.525 1.00 84.62 94 GLY A CA 1
ATOM 733 C C . GLY A 1 94 ? 9.705 -1.570 -28.803 1.00 84.62 94 GLY A C 1
ATOM 734 O O . GLY A 1 94 ? 8.637 -1.125 -29.215 1.00 84.62 94 GLY A O 1
ATOM 735 N N . SER A 1 95 ? 9.771 -2.390 -27.749 1.00 88.12 95 SER A N 1
ATOM 736 C CA . SER A 1 95 ? 8.607 -2.733 -26.922 1.00 88.12 95 SER A CA 1
ATOM 737 C C . SER A 1 95 ? 8.233 -1.573 -25.999 1.00 88.12 95 SER A C 1
ATOM 739 O O . SER A 1 95 ? 9.112 -1.002 -25.362 1.00 88.12 95 SER A O 1
ATOM 741 N N . ASP A 1 96 ? 6.934 -1.301 -25.873 1.00 89.56 96 ASP A N 1
ATOM 742 C CA . ASP A 1 96 ? 6.384 -0.419 -24.839 1.00 89.56 96 ASP A CA 1
ATOM 743 C C . ASP A 1 96 ? 6.284 -1.196 -23.518 1.00 89.56 96 ASP A C 1
ATOM 745 O O . ASP A 1 96 ? 5.432 -2.077 -23.362 1.00 89.56 96 ASP A O 1
ATOM 749 N N . LEU A 1 97 ? 7.212 -0.923 -22.600 1.00 89.38 97 LEU A N 1
ATOM 750 C CA . LEU A 1 97 ? 7.200 -1.457 -21.232 1.00 89.38 97 LEU A CA 1
ATOM 751 C C . LEU A 1 97 ? 6.710 -0.415 -20.219 1.00 89.38 97 LEU A C 1
ATOM 753 O O . LEU A 1 97 ? 6.460 -0.759 -19.061 1.00 89.38 97 LEU A O 1
ATOM 757 N N . GLY A 1 98 ? 6.592 0.849 -20.639 1.00 88.94 98 GLY A N 1
ATOM 758 C CA . GLY A 1 98 ? 6.041 1.935 -19.836 1.00 88.94 98 GLY A CA 1
ATOM 759 C C . GLY A 1 98 ? 4.543 1.771 -19.581 1.00 88.94 98 GLY A C 1
ATOM 760 O O . GLY A 1 98 ? 4.051 2.153 -18.518 1.00 88.94 98 GLY A O 1
ATOM 761 N N . SER A 1 99 ? 3.825 1.145 -20.512 1.00 93.06 99 SER A N 1
ATOM 762 C CA . SER A 1 99 ? 2.412 0.817 -20.359 1.00 93.06 99 SER A CA 1
ATOM 763 C C . SER A 1 99 ? 2.166 -0.231 -19.269 1.00 93.06 99 SER A C 1
ATOM 765 O O . SER A 1 99 ? 2.775 -1.302 -19.222 1.00 93.06 99 SER A O 1
ATOM 767 N N . LEU A 1 100 ? 1.195 0.057 -18.401 1.00 93.44 100 LEU A N 1
ATOM 768 C CA . LEU A 1 100 ? 0.681 -0.926 -17.451 1.00 93.44 100 LEU A CA 1
ATOM 769 C C . LEU A 1 100 ? -0.113 -2.015 -18.188 1.00 93.44 100 LEU A C 1
ATOM 771 O O . LEU A 1 100 ? -0.829 -1.707 -19.146 1.00 93.44 100 LEU A O 1
ATOM 775 N N . PRO A 1 101 ? -0.059 -3.278 -17.731 1.00 92.50 101 PRO A N 1
ATOM 776 C CA . PRO A 1 101 ? -0.837 -4.334 -18.354 1.00 92.50 101 PRO A CA 1
ATOM 777 C C . PRO A 1 101 ? -2.349 -4.125 -18.108 1.00 92.50 101 PRO A C 1
ATOM 779 O O . PRO A 1 101 ? -2.731 -3.516 -17.102 1.00 92.50 101 PRO A O 1
ATOM 782 N N . PRO A 1 102 ? -3.235 -4.614 -19.000 1.00 91.88 102 PRO A N 1
ATOM 783 C CA . PRO A 1 102 ? -4.676 -4.332 -18.928 1.00 91.88 102 PRO A CA 1
ATOM 784 C C . PRO A 1 102 ? -5.348 -4.752 -17.609 1.00 91.88 102 PRO A C 1
ATOM 786 O O . PRO A 1 102 ? -6.300 -4.115 -17.165 1.00 91.88 102 PRO A O 1
ATOM 789 N N . ASP A 1 103 ? -4.832 -5.802 -16.971 1.00 93.75 103 ASP A N 1
ATOM 790 C CA . ASP A 1 103 ? -5.294 -6.378 -15.704 1.00 93.75 103 ASP A CA 1
ATOM 791 C C . ASP A 1 103 ? -4.715 -5.676 -14.461 1.00 93.75 103 ASP A C 1
ATOM 793 O O . ASP A 1 103 ? -5.144 -5.951 -13.339 1.00 93.75 103 ASP A O 1
ATOM 797 N N . PHE A 1 104 ? -3.760 -4.749 -14.616 1.00 93.81 104 PHE A N 1
ATOM 798 C CA . PHE A 1 104 ? -3.082 -4.094 -13.489 1.00 93.81 104 PHE A CA 1
ATOM 799 C C . PHE A 1 104 ? -4.067 -3.405 -12.542 1.00 93.81 104 PHE A C 1
ATOM 801 O O . PHE A 1 104 ? -3.955 -3.490 -11.316 1.00 93.81 104 PHE A O 1
ATOM 808 N N . ARG A 1 105 ? -5.068 -2.735 -13.120 1.00 93.94 105 ARG A N 1
ATOM 809 C CA . ARG A 1 105 ? -6.109 -2.027 -12.374 1.00 93.94 105 ARG A CA 1
ATOM 810 C C . ARG A 1 105 ? -6.953 -2.990 -11.534 1.00 93.94 105 ARG A C 1
ATOM 812 O O . ARG A 1 105 ? -7.290 -2.652 -10.400 1.00 93.94 105 ARG A O 1
ATOM 819 N N . GLU A 1 106 ? -7.288 -4.157 -12.073 1.00 94.25 106 GLU A N 1
ATOM 820 C CA . GLU A 1 106 ? -8.082 -5.181 -11.387 1.00 94.25 106 GLU A CA 1
ATOM 821 C C . GLU A 1 106 ? -7.283 -5.832 -10.254 1.00 94.25 106 GLU A C 1
ATOM 823 O O . GLU A 1 106 ? -7.738 -5.826 -9.113 1.00 94.25 106 GLU A O 1
ATOM 828 N N . ARG A 1 107 ? -6.039 -6.246 -10.523 1.00 94.06 107 ARG A N 1
ATOM 829 C CA . ARG A 1 107 ? -5.110 -6.780 -9.508 1.00 94.06 107 ARG A CA 1
ATOM 830 C C . ARG A 1 107 ? -4.866 -5.805 -8.363 1.00 94.06 107 ARG A C 1
ATOM 832 O O . ARG A 1 107 ? -4.819 -6.200 -7.202 1.00 94.06 107 ARG A O 1
ATOM 839 N N . THR A 1 108 ? -4.746 -4.517 -8.677 1.00 93.31 108 THR A N 1
ATOM 840 C CA . THR A 1 108 ? -4.646 -3.469 -7.655 1.00 93.31 108 THR A CA 1
ATOM 841 C C . THR A 1 108 ? -5.896 -3.436 -6.774 1.00 93.31 108 THR A C 1
ATOM 843 O O . THR A 1 108 ? -5.782 -3.397 -5.552 1.00 93.31 108 THR A O 1
ATOM 846 N N . ALA A 1 109 ? -7.090 -3.491 -7.373 1.00 92.31 109 ALA A N 1
ATOM 847 C CA . ALA A 1 109 ? -8.345 -3.498 -6.624 1.00 92.31 109 ALA A CA 1
ATOM 848 C C . ALA A 1 109 ? -8.480 -4.744 -5.736 1.00 92.31 109 ALA A C 1
ATOM 850 O O . ALA A 1 109 ? -8.897 -4.639 -4.588 1.00 92.31 109 ALA A O 1
ATOM 851 N N . GLU A 1 110 ? -8.068 -5.915 -6.226 1.00 95.12 110 GLU A N 1
ATOM 852 C CA . GLU A 1 110 ? -8.034 -7.148 -5.433 1.00 95.12 110 GLU A CA 1
ATOM 853 C C . GLU A 1 110 ? -7.145 -7.015 -4.195 1.00 95.12 110 GLU A C 1
ATOM 855 O O . GLU A 1 110 ? -7.553 -7.411 -3.104 1.00 95.12 110 GLU A O 1
ATOM 860 N N . GLN A 1 111 ? -5.956 -6.422 -4.339 1.00 94.56 111 GLN A N 1
ATOM 861 C CA . GLN A 1 111 ? -5.066 -6.180 -3.203 1.00 94.56 111 GLN A CA 1
ATOM 862 C C . GLN A 1 111 ? -5.667 -5.201 -2.192 1.00 94.56 111 GLN A C 1
ATOM 864 O O . GLN A 1 111 ? -5.549 -5.424 -0.988 1.00 94.56 111 GLN A O 1
ATOM 869 N N . VAL A 1 112 ? -6.351 -4.153 -2.658 1.00 90.06 112 VAL A N 1
ATOM 870 C CA . VAL A 1 112 ? -7.033 -3.200 -1.774 1.00 90.06 112 VAL A CA 1
ATOM 871 C C . VAL A 1 112 ? -8.199 -3.866 -1.039 1.00 90.06 112 VAL A C 1
ATOM 873 O O . VAL A 1 112 ? -8.272 -3.755 0.181 1.00 90.06 112 VAL A O 1
ATOM 876 N N . ARG A 1 113 ? -9.056 -4.634 -1.723 1.00 93.25 113 ARG A N 1
ATOM 877 C CA . ARG A 1 113 ? -10.147 -5.383 -1.071 1.00 93.25 113 ARG A CA 1
ATOM 878 C C . ARG A 1 113 ? -9.628 -6.407 -0.066 1.00 93.25 113 ARG A C 1
ATOM 880 O O . ARG A 1 113 ? -10.193 -6.552 1.014 1.00 93.25 113 ARG A O 1
ATOM 887 N N . ALA A 1 114 ? -8.535 -7.095 -0.391 1.00 95.25 114 ALA A N 1
ATOM 888 C CA . ALA A 1 114 ? -7.897 -8.029 0.528 1.00 95.25 114 ALA A CA 1
ATOM 889 C C . ALA A 1 114 ? -7.350 -7.317 1.779 1.00 95.25 114 ALA A C 1
ATOM 891 O O . ALA A 1 114 ? -7.529 -7.815 2.885 1.00 95.25 114 ALA A O 1
ATOM 892 N N . TRP A 1 115 ? -6.766 -6.123 1.627 1.00 94.56 115 TRP A N 1
ATOM 893 C CA . TRP A 1 115 ? -6.387 -5.275 2.762 1.00 94.56 115 TRP A CA 1
ATOM 894 C C . TRP A 1 115 ? -7.599 -4.873 3.616 1.00 94.56 115 TRP A C 1
ATOM 896 O O . TRP A 1 115 ? -7.550 -4.993 4.837 1.00 94.56 115 TRP A O 1
ATOM 906 N N . GLN A 1 116 ? -8.711 -4.455 3.002 1.00 90.56 116 GLN A N 1
ATOM 907 C CA . GLN A 1 116 ? -9.942 -4.130 3.739 1.00 90.56 116 GLN A CA 1
ATOM 908 C C . GLN A 1 116 ? -10.481 -5.348 4.513 1.00 90.56 116 GLN A C 1
ATOM 910 O O . GLN A 1 116 ? -10.902 -5.212 5.664 1.00 90.56 116 GLN A O 1
ATOM 915 N N . GLY A 1 117 ? -10.401 -6.543 3.914 1.00 92.56 117 GLY A N 1
ATOM 916 C CA . GLY A 1 117 ? -10.660 -7.828 4.570 1.00 92.56 117 GLY A CA 1
ATOM 917 C C . GLY A 1 117 ? -9.802 -8.041 5.817 1.00 92.56 117 GLY A C 1
ATOM 918 O O . GLY A 1 117 ? -10.334 -8.283 6.902 1.00 92.56 117 GLY A O 1
ATOM 919 N N . ASP A 1 118 ? -8.487 -7.863 5.689 1.00 93.38 118 ASP A N 1
ATOM 920 C CA . ASP A 1 118 ? -7.544 -8.008 6.803 1.00 93.38 118 ASP A CA 1
ATOM 921 C C . ASP A 1 118 ? -7.844 -7.025 7.949 1.00 93.38 118 ASP A C 1
ATOM 923 O O . ASP A 1 118 ? -7.695 -7.377 9.120 1.00 93.38 118 ASP A O 1
ATOM 927 N N . LEU A 1 119 ? -8.320 -5.809 7.650 1.00 91.31 119 LEU A N 1
ATOM 928 C CA . LEU A 1 119 ? -8.733 -4.843 8.676 1.00 91.31 119 LEU A CA 1
ATOM 929 C C . LEU A 1 119 ? -9.975 -5.286 9.443 1.00 91.31 119 LEU A C 1
ATOM 931 O O . LEU A 1 119 ? -10.031 -5.129 10.665 1.00 91.31 119 LEU A O 1
ATOM 935 N N . MET A 1 120 ? -10.971 -5.840 8.751 1.00 88.81 120 MET A N 1
ATOM 936 C CA . MET A 1 120 ? -12.143 -6.414 9.415 1.00 88.81 120 MET A CA 1
ATOM 937 C C . MET A 1 120 ? -11.735 -7.555 10.346 1.00 88.81 120 MET A C 1
ATOM 939 O O . MET A 1 120 ? -12.255 -7.664 11.460 1.00 88.81 120 MET A O 1
ATOM 943 N N . GLU A 1 121 ? -10.800 -8.404 9.920 1.00 90.31 121 GLU A N 1
ATOM 944 C CA . GLU A 1 121 ? -10.275 -9.473 10.765 1.00 90.31 121 GLU A CA 1
ATOM 945 C C . GLU A 1 121 ? -9.480 -8.935 11.957 1.00 90.31 121 GLU A C 1
ATOM 947 O O . GLU A 1 121 ? -9.659 -9.421 13.074 1.00 90.31 121 GLU A O 1
ATOM 952 N N . LEU A 1 122 ? -8.638 -7.920 11.750 1.00 90.12 122 LEU A N 1
ATOM 953 C CA . LEU A 1 122 ? -7.853 -7.279 12.804 1.00 90.12 122 LEU A CA 1
ATOM 954 C C . LEU A 1 122 ? -8.757 -6.725 13.911 1.00 90.12 122 LEU A C 1
ATOM 956 O O . LEU A 1 122 ? -8.543 -7.019 15.086 1.00 90.12 122 LEU A O 1
ATOM 960 N N . ILE A 1 123 ? -9.824 -6.015 13.538 1.00 86.56 123 ILE A N 1
ATOM 961 C CA . ILE A 1 123 ? -10.805 -5.475 14.488 1.00 86.56 123 ILE A CA 1
ATOM 962 C C . ILE A 1 123 ? -11.535 -6.584 15.247 1.00 86.56 123 ILE A C 1
ATOM 964 O O . ILE A 1 123 ? -11.747 -6.479 16.457 1.00 86.56 123 ILE A O 1
ATOM 968 N N . GLN A 1 124 ? -11.906 -7.670 14.568 1.00 84.50 124 GLN A N 1
ATOM 969 C CA . GLN A 1 124 ? -12.553 -8.808 15.222 1.00 84.50 124 GLN A CA 1
ATOM 970 C C . GLN A 1 124 ? -11.624 -9.522 16.211 1.00 84.50 124 GLN A C 1
ATOM 972 O O . GLN A 1 124 ? -12.087 -9.966 17.267 1.00 84.50 124 GLN A O 1
ATOM 977 N N . ARG A 1 125 ? -10.329 -9.628 15.884 1.00 86.88 125 ARG A N 1
ATOM 978 C CA . ARG A 1 125 ? -9.304 -10.238 16.744 1.00 86.88 125 ARG A CA 1
ATOM 979 C C . ARG A 1 125 ? -9.016 -9.372 17.970 1.00 86.88 125 ARG A C 1
ATOM 981 O O . ARG A 1 125 ? -9.079 -9.890 19.083 1.00 86.88 125 ARG A O 1
ATOM 988 N N . GLU A 1 126 ? -8.786 -8.070 17.794 1.00 84.19 126 GLU A N 1
ATOM 989 C CA . GLU A 1 126 ? -8.546 -7.145 18.916 1.00 84.19 126 GLU A CA 1
ATOM 990 C C . GLU A 1 126 ? -9.803 -7.006 19.801 1.00 84.19 126 GLU A C 1
ATOM 992 O O . GLU A 1 126 ? -9.729 -6.872 21.023 1.00 84.19 126 GLU A O 1
ATOM 997 N N . GLY A 1 127 ? -10.992 -7.127 19.201 1.00 75.50 127 GLY A N 1
ATOM 998 C CA . GLY A 1 127 ? -12.285 -7.113 19.882 1.00 75.50 127 GLY A CA 1
ATOM 999 C C . GLY A 1 127 ? -12.700 -8.420 20.560 1.00 75.50 127 GLY A C 1
ATOM 1000 O O . GLY A 1 127 ? -13.859 -8.532 20.957 1.00 75.50 127 GLY A O 1
ATOM 1001 N N . ALA A 1 128 ? -11.822 -9.420 20.686 1.00 74.06 128 ALA A N 1
ATOM 1002 C CA . ALA A 1 128 ? -12.188 -10.748 21.187 1.00 74.06 128 ALA A CA 1
ATOM 1003 C C . ALA A 1 128 ? -12.517 -10.804 22.695 1.00 74.06 128 ALA A C 1
ATOM 1005 O O . ALA A 1 128 ? -13.180 -11.750 23.134 1.00 74.06 128 ALA A O 1
ATOM 1006 N N . ASP A 1 129 ? -12.108 -9.804 23.487 1.00 78.25 129 ASP A N 1
ATOM 1007 C CA . ASP A 1 129 ? -12.505 -9.706 24.896 1.00 78.25 129 ASP A CA 1
ATOM 1008 C C . ASP A 1 129 ? -14.027 -9.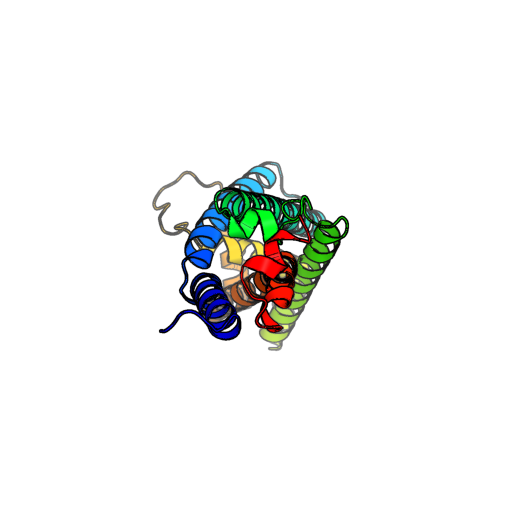525 25.042 1.00 78.25 129 ASP A C 1
ATOM 1010 O O . ASP A 1 129 ? -14.657 -8.800 24.272 1.00 78.25 129 ASP A O 1
ATOM 1014 N N . LYS A 1 130 ? -14.650 -10.147 26.056 1.00 66.88 130 LYS A N 1
ATOM 1015 C CA . LYS A 1 130 ? -16.119 -10.136 26.221 1.00 66.88 130 LYS A CA 1
ATOM 1016 C C . LYS A 1 130 ? -16.703 -8.721 26.312 1.00 66.88 130 LYS A C 1
ATOM 1018 O O . LYS A 1 130 ? -17.801 -8.493 25.801 1.00 66.88 130 LYS A O 1
ATOM 1023 N N . ARG A 1 131 ? -16.003 -7.775 26.954 1.00 73.12 131 ARG A N 1
ATOM 1024 C CA . ARG A 1 131 ? -16.475 -6.390 27.120 1.00 73.12 131 ARG A CA 1
ATOM 1025 C C . ARG A 1 131 ? -16.289 -5.583 25.837 1.00 73.12 131 ARG A C 1
ATOM 1027 O O . ARG A 1 131 ? -17.169 -4.801 25.476 1.00 73.12 131 ARG A O 1
ATOM 1034 N N . THR A 1 132 ? -15.173 -5.793 25.150 1.00 71.44 132 THR A N 1
ATOM 1035 C CA . THR A 1 132 ? -14.850 -5.131 23.882 1.00 71.44 132 THR A CA 1
ATOM 1036 C C . THR A 1 132 ? -15.740 -5.635 22.751 1.00 71.44 132 THR A C 1
ATOM 1038 O O . THR A 1 132 ? -16.309 -4.824 22.026 1.00 71.44 132 THR A O 1
ATOM 1041 N N . ARG A 1 133 ? -15.986 -6.949 22.674 1.00 69.69 133 ARG A N 1
ATOM 1042 C CA . ARG A 1 133 ? -16.885 -7.577 21.696 1.00 69.69 133 ARG A CA 1
ATOM 1043 C C . ARG A 1 133 ? -18.292 -6.997 21.760 1.00 69.69 133 ARG A C 1
ATOM 1045 O O . ARG A 1 133 ? -18.859 -6.664 20.726 1.00 69.69 133 ARG A O 1
ATOM 1052 N N . ALA A 1 134 ? -18.847 -6.839 22.964 1.00 68.50 134 ALA A N 1
ATOM 1053 C CA . ALA A 1 134 ? -20.181 -6.268 23.145 1.00 68.50 134 ALA A CA 1
ATOM 1054 C C . ALA A 1 134 ? -20.263 -4.809 22.656 1.00 68.50 134 ALA A C 1
ATOM 1056 O O . ALA A 1 134 ? -21.246 -4.419 22.031 1.00 68.50 134 ALA A O 1
ATOM 1057 N N . ARG A 1 135 ? -19.213 -4.011 22.893 1.00 72.81 135 ARG A N 1
ATOM 1058 C CA . ARG A 1 135 ? -19.128 -2.621 22.415 1.00 72.81 135 ARG A CA 1
ATOM 1059 C C . ARG A 1 135 ? -18.941 -2.541 20.903 1.00 72.81 135 ARG A C 1
ATOM 1061 O O . ARG A 1 135 ? -19.636 -1.764 20.260 1.00 72.81 135 ARG A O 1
ATOM 1068 N N . ALA A 1 136 ? -18.065 -3.371 20.340 1.00 67.50 136 ALA A N 1
ATOM 1069 C CA . ALA A 1 136 ? -17.830 -3.439 18.902 1.00 67.50 136 ALA A CA 1
ATOM 1070 C C . ALA A 1 136 ? -19.087 -3.886 18.140 1.00 67.50 136 ALA A C 1
ATOM 1072 O O . ALA A 1 136 ? -19.458 -3.272 17.145 1.00 67.50 136 ALA A O 1
ATOM 1073 N N . MET A 1 137 ? -19.806 -4.890 18.653 1.00 69.50 137 MET A N 1
ATOM 1074 C CA . MET A 1 137 ? -21.090 -5.322 18.088 1.00 69.50 137 MET A CA 1
ATOM 1075 C C . MET A 1 137 ? -22.177 -4.244 18.185 1.00 69.50 137 MET A C 1
ATOM 1077 O O . MET A 1 137 ? -23.012 -4.154 17.293 1.00 69.50 137 MET A O 1
ATOM 1081 N N . SER A 1 138 ? -22.165 -3.417 19.236 1.00 67.81 138 SER A N 1
ATOM 1082 C CA . SER A 1 138 ? -23.116 -2.308 19.390 1.00 67.81 138 SER A CA 1
ATOM 1083 C C . SER A 1 138 ? -22.831 -1.126 18.460 1.00 67.81 138 SER A C 1
ATOM 1085 O O . SER A 1 138 ? -23.757 -0.375 18.164 1.00 67.81 138 SER A O 1
ATOM 1087 N N . LEU A 1 139 ? -21.572 -0.922 18.065 1.00 68.62 139 LEU A N 1
ATOM 1088 C CA . LEU A 1 139 ? -21.150 0.174 17.186 1.00 68.62 139 LEU A CA 1
ATOM 1089 C C . LEU A 1 139 ? -21.149 -0.218 15.705 1.00 68.62 139 LEU A C 1
ATOM 1091 O O . LEU A 1 139 ? -21.252 0.658 14.857 1.00 68.62 139 LEU A O 1
ATOM 1095 N N . GLY A 1 140 ? -21.062 -1.516 15.407 1.00 76.00 140 GLY A N 1
ATOM 1096 C CA . GLY A 1 140 ? -20.906 -2.038 14.053 1.00 76.00 140 GLY A CA 1
ATOM 1097 C C . GLY A 1 140 ? -19.430 -2.208 13.699 1.00 76.00 140 GLY A C 1
ATOM 1098 O O . GLY A 1 140 ? -18.637 -1.273 13.786 1.00 76.00 140 GLY A O 1
ATOM 1099 N N . VAL A 1 141 ? -19.046 -3.424 13.302 1.00 75.44 141 VAL A N 1
ATOM 1100 C CA . VAL A 1 141 ? -17.658 -3.729 12.910 1.00 75.44 141 VAL A CA 1
ATOM 1101 C C . VAL A 1 141 ? -17.260 -2.919 11.673 1.00 75.44 141 VAL A C 1
ATOM 1103 O O . VAL A 1 141 ? -16.169 -2.365 11.659 1.00 75.44 141 VAL A O 1
ATOM 1106 N N . ASN A 1 142 ? -18.169 -2.753 10.710 1.00 74.81 142 ASN A N 1
ATOM 1107 C CA . ASN A 1 142 ? -17.935 -1.985 9.482 1.00 74.81 142 ASN A CA 1
ATOM 1108 C C . ASN A 1 142 ? -17.613 -0.510 9.779 1.00 74.81 142 ASN A C 1
ATOM 1110 O O . ASN A 1 142 ? -16.613 0.014 9.295 1.00 74.81 142 ASN A O 1
ATOM 1114 N N . ALA A 1 143 ? -18.374 0.134 10.671 1.00 76.88 143 ALA A N 1
ATOM 1115 C CA . ALA A 1 143 ? -18.084 1.489 11.138 1.00 76.88 143 ALA A CA 1
ATOM 1116 C C . ALA A 1 143 ? -16.669 1.615 11.725 1.00 76.88 143 ALA A C 1
ATOM 1118 O O . ALA A 1 143 ? -15.923 2.532 11.381 1.00 76.88 143 ALA A O 1
ATOM 1119 N N . LEU A 1 144 ? -16.273 0.681 12.597 1.00 82.88 144 LEU A N 1
ATOM 1120 C CA . LEU A 1 144 ? -14.940 0.683 13.209 1.00 82.88 144 LEU A CA 1
ATOM 1121 C C . LEU A 1 144 ? -13.845 0.439 12.167 1.00 82.88 144 LEU A C 1
ATOM 1123 O O . LEU A 1 144 ? -12.789 1.066 12.233 1.00 82.88 144 LEU A O 1
ATOM 1127 N N . THR A 1 145 ? -14.109 -0.428 11.192 1.00 82.31 145 THR A N 1
ATOM 1128 C CA . THR A 1 145 ? -13.212 -0.721 10.074 1.00 82.31 145 THR A CA 1
ATOM 1129 C C . THR A 1 145 ? -12.986 0.519 9.212 1.00 82.31 145 THR A C 1
ATOM 1131 O O . THR A 1 145 ? -11.835 0.880 8.973 1.00 82.31 145 THR A O 1
ATOM 1134 N N . VAL A 1 146 ? -14.045 1.243 8.848 1.00 79.00 146 VAL A N 1
ATOM 1135 C CA . VAL A 1 146 ? -13.952 2.528 8.137 1.00 79.00 146 VAL A CA 1
ATOM 1136 C C . VAL A 1 146 ? -13.153 3.560 8.935 1.00 79.00 146 VAL A C 1
ATOM 1138 O O . VAL A 1 146 ? -12.266 4.218 8.388 1.00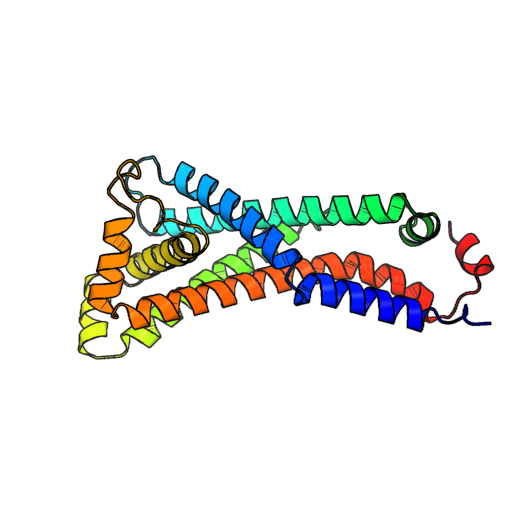 79.00 146 VAL A O 1
ATOM 1141 N N . ILE A 1 147 ? -13.417 3.694 10.237 1.00 77.44 147 ILE A N 1
ATOM 1142 C CA . ILE A 1 147 ? -12.676 4.632 11.089 1.00 77.44 147 ILE A CA 1
ATOM 1143 C C . ILE A 1 147 ? -11.189 4.253 11.141 1.00 77.44 147 ILE A C 1
ATOM 1145 O O . ILE A 1 147 ? -10.335 5.136 11.059 1.00 77.44 147 ILE A O 1
ATOM 1149 N N . LEU A 1 148 ? -10.863 2.961 11.241 1.00 82.62 148 LEU A N 1
ATOM 1150 C CA . LEU A 1 148 ? -9.479 2.490 11.234 1.00 82.62 148 LEU A CA 1
ATOM 1151 C C . LEU A 1 148 ? -8.803 2.773 9.887 1.00 82.62 148 LEU A C 1
ATOM 1153 O O . LEU A 1 148 ? -7.678 3.267 9.887 1.00 82.62 148 LEU A O 1
ATOM 1157 N N . MET A 1 149 ? -9.488 2.547 8.757 1.00 76.44 149 MET A N 1
ATOM 1158 C CA . MET A 1 149 ? -8.978 2.913 7.427 1.00 76.44 149 MET A CA 1
ATOM 1159 C C . MET A 1 149 ? -8.620 4.398 7.365 1.00 76.44 149 MET A C 1
ATOM 1161 O O . MET A 1 149 ? -7.521 4.749 6.948 1.00 76.44 149 MET A O 1
ATOM 1165 N N . ILE A 1 150 ? -9.510 5.277 7.832 1.00 72.50 150 ILE A N 1
ATOM 1166 C CA . ILE A 1 150 ? -9.251 6.724 7.894 1.00 72.50 150 ILE A CA 1
ATOM 1167 C C . ILE A 1 150 ? -8.070 7.028 8.838 1.00 72.50 150 ILE A C 1
ATOM 1169 O O . ILE A 1 150 ? -7.234 7.888 8.541 1.00 72.50 150 ILE A O 1
ATOM 1173 N N . GLY A 1 151 ? -7.963 6.301 9.953 1.00 71.25 151 GLY A N 1
ATOM 1174 C CA . GLY A 1 151 ? -6.868 6.409 10.919 1.00 71.25 151 GLY A CA 1
ATOM 1175 C C . GLY A 1 151 ? -5.492 6.095 10.321 1.00 71.25 151 GLY A C 1
ATOM 1176 O O . GLY A 1 151 ? -4.546 6.850 10.554 1.00 71.25 151 GLY A O 1
ATOM 1177 N N . VAL A 1 152 ? -5.392 5.060 9.480 1.00 74.81 152 VAL A N 1
ATOM 1178 C CA . VAL A 1 152 ? -4.149 4.669 8.781 1.00 74.81 152 VAL A CA 1
ATOM 1179 C C . VAL A 1 152 ? -3.566 5.828 7.963 1.00 74.81 152 VAL A C 1
ATOM 1181 O O . VAL A 1 152 ? -2.354 6.050 7.984 1.00 74.81 152 VAL A O 1
ATOM 1184 N N . PHE A 1 153 ? -4.420 6.611 7.296 1.00 66.19 153 PHE A N 1
ATOM 1185 C CA . PHE A 1 153 ? -4.001 7.766 6.488 1.00 66.19 153 PHE A CA 1
ATOM 1186 C C . PHE A 1 153 ? -3.777 9.042 7.309 1.00 66.19 153 PHE A C 1
ATOM 1188 O O . PHE A 1 153 ? -3.093 9.963 6.863 1.00 66.19 153 PHE A O 1
ATOM 1195 N N . SER A 1 154 ? -4.342 9.113 8.515 1.00 61.41 154 SER A N 1
ATOM 1196 C CA . SER A 1 154 ? -4.238 10.289 9.383 1.00 61.41 154 SER A CA 1
ATOM 1197 C C . SER A 1 154 ? -2.897 10.361 10.128 1.00 61.41 154 SER A C 1
ATOM 1199 O O . SER A 1 154 ? -2.415 11.450 10.436 1.00 61.41 154 SER A O 1
ATOM 1201 N N . MET A 1 155 ? -2.266 9.212 10.398 1.00 53.84 155 MET A N 1
ATOM 1202 C CA . MET A 1 155 ? -1.021 9.120 11.180 1.00 53.84 155 MET A CA 1
ATOM 1203 C C . MET A 1 155 ? 0.259 9.392 10.370 1.00 53.84 155 MET A C 1
ATOM 1205 O O . MET A 1 155 ? 1.327 9.551 10.954 1.00 53.84 155 MET A O 1
ATOM 1209 N N . THR A 1 156 ? 0.180 9.477 9.039 1.00 49.25 156 THR A N 1
ATOM 1210 C CA . THR A 1 156 ? 1.348 9.586 8.141 1.00 49.25 156 THR A CA 1
ATOM 1211 C C . THR A 1 156 ? 1.801 11.023 7.855 1.00 49.25 156 THR A C 1
ATOM 1213 O O . THR A 1 156 ? 2.812 11.221 7.191 1.00 49.25 156 THR A O 1
ATOM 1216 N N . GLY A 1 157 ? 1.103 12.047 8.356 1.00 41.00 157 GLY A N 1
ATOM 1217 C CA . GLY A 1 157 ? 1.475 13.433 8.069 1.00 41.00 157 GLY A CA 1
ATOM 1218 C C . GLY A 1 157 ? 0.736 14.466 8.907 1.00 41.00 157 GLY A C 1
ATOM 1219 O O . GLY A 1 157 ? -0.228 15.063 8.435 1.00 41.00 157 GLY A O 1
ATOM 1220 N N . GLY A 1 158 ? 1.223 14.703 10.128 1.00 38.09 158 GLY A N 1
ATOM 1221 C CA . GLY A 1 158 ? 1.076 15.995 10.805 1.00 38.09 158 GLY A CA 1
ATOM 1222 C C . GLY A 1 158 ? -0.3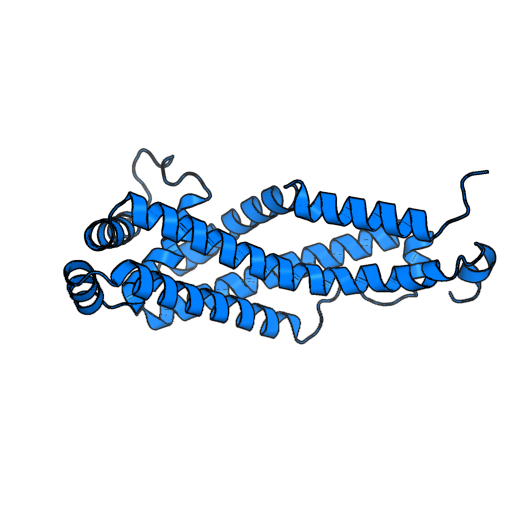44 16.485 11.099 1.00 38.09 158 GLY A C 1
ATOM 1223 O O . GLY A 1 158 ? -0.531 17.690 11.215 1.00 38.09 158 GLY A O 1
ATOM 1224 N N . LEU A 1 159 ? -1.340 15.611 11.284 1.00 39.81 159 LEU A N 1
ATOM 1225 C CA . LEU A 1 159 ? -2.629 16.036 11.857 1.00 39.81 159 LEU A CA 1
ATOM 1226 C C . LEU A 1 159 ? -2.535 16.392 13.349 1.00 39.81 159 LEU A C 1
ATOM 1228 O O . LEU A 1 159 ? -3.439 17.025 13.881 1.00 39.81 159 LEU A O 1
ATOM 1232 N N . THR A 1 160 ? -1.418 16.074 14.007 1.00 46.94 160 THR A N 1
ATOM 1233 C CA . THR A 1 160 ? -1.055 16.688 15.292 1.00 46.94 160 THR A CA 1
ATOM 1234 C C . THR A 1 160 ? -0.433 18.081 15.133 1.00 46.94 160 THR A C 1
ATOM 1236 O O . THR A 1 160 ? -0.284 18.771 16.126 1.00 46.94 160 THR A O 1
ATOM 1239 N N . GLY A 1 161 ? -0.077 18.506 13.911 1.00 37.91 161 GLY A N 1
ATOM 1240 C CA . GLY A 1 161 ? 0.478 19.830 13.591 1.00 37.91 161 GLY A CA 1
ATOM 1241 C C . GLY A 1 161 ? -0.555 20.845 13.083 1.00 37.91 161 GLY A C 1
ATOM 1242 O O . GLY A 1 161 ? -0.193 21.966 12.746 1.00 37.91 161 GLY A O 1
ATOM 1243 N N . LEU A 1 162 ? -1.837 20.469 13.047 1.00 39.00 162 LEU A N 1
ATOM 1244 C CA . LEU A 1 162 ? -2.976 21.395 13.015 1.00 39.00 162 LEU A CA 1
ATOM 1245 C C . LEU A 1 162 ? -3.397 21.715 14.456 1.00 39.00 162 LEU A C 1
ATOM 1247 O O . LEU A 1 162 ? -4.558 21.581 14.846 1.00 39.00 162 LEU A O 1
ATOM 1251 N N . GLU A 1 163 ? -2.413 22.115 15.258 1.00 46.25 163 GLU A N 1
ATOM 1252 C CA . GLU A 1 163 ? -2.663 22.956 16.418 1.00 46.25 163 GLU A CA 1
ATOM 1253 C C . GLU A 1 163 ? -3.376 24.203 15.863 1.00 46.25 163 GLU A C 1
ATOM 1255 O O . GLU A 1 163 ? -2.836 24.918 15.025 1.00 46.25 163 GLU A O 1
ATOM 1260 N N . ASP A 1 164 ? -4.640 24.382 16.238 1.00 42.28 164 ASP A N 1
ATOM 1261 C CA . ASP A 1 164 ? -5.534 25.475 15.840 1.00 42.28 164 ASP A CA 1
ATOM 1262 C C . ASP A 1 164 ? -6.178 25.407 14.431 1.00 42.28 164 ASP A C 1
ATOM 1264 O O . ASP A 1 164 ? -5.845 26.105 13.477 1.00 42.28 164 ASP A O 1
ATOM 1268 N N . GLY A 1 165 ? -7.305 24.689 14.361 1.00 41.66 165 GLY A N 1
ATOM 1269 C CA . GLY A 1 165 ? -8.556 25.444 14.202 1.00 41.66 165 GLY A CA 1
ATOM 1270 C C . GLY A 1 165 ? -9.274 25.495 12.849 1.00 41.66 165 GLY A C 1
ATOM 1271 O O . GLY A 1 165 ? -10.210 26.284 12.753 1.00 41.66 165 GLY A O 1
ATOM 1272 N N . ILE A 1 166 ? -8.944 24.694 11.822 1.00 39.88 166 ILE A N 1
ATOM 1273 C CA . ILE A 1 166 ? -9.700 24.755 10.536 1.00 39.88 166 ILE A CA 1
ATOM 1274 C C . ILE A 1 166 ? -10.158 23.390 9.955 1.00 39.88 166 ILE A C 1
ATOM 1276 O O . ILE A 1 166 ? -10.953 23.351 9.018 1.00 39.88 166 ILE A O 1
ATOM 1280 N N . ALA A 1 167 ? -9.801 22.237 10.530 1.00 42.12 167 ALA A N 1
ATOM 1281 C CA . ALA A 1 167 ? -10.229 20.937 9.986 1.00 42.12 167 ALA A CA 1
ATOM 1282 C C . ALA A 1 167 ? -11.571 20.462 10.586 1.00 42.12 167 ALA A C 1
ATOM 1284 O O . ALA A 1 167 ? -11.658 20.083 11.752 1.00 42.12 167 ALA A O 1
ATOM 1285 N N . GLY A 1 168 ? -12.639 20.503 9.785 1.00 40.06 168 GLY A N 1
ATOM 1286 C CA . GLY A 1 168 ? -14.027 20.289 10.203 1.00 40.06 168 GLY A CA 1
ATOM 1287 C C . GLY A 1 168 ? -14.313 19.003 10.992 1.00 40.06 168 GLY A C 1
ATOM 1288 O O . GLY A 1 168 ? -14.438 17.934 10.408 1.00 40.06 168 GLY A O 1
ATOM 1289 N N . GLY A 1 169 ? -14.496 19.147 12.310 1.00 36.91 169 GLY A N 1
ATOM 1290 C CA . GLY A 1 169 ? -15.511 18.534 13.195 1.00 36.91 169 GLY A CA 1
ATOM 1291 C C . GLY A 1 169 ? -15.750 17.013 13.251 1.00 36.91 169 GLY A C 1
ATOM 1292 O O . GLY A 1 169 ? -16.358 16.555 14.210 1.00 36.91 169 GLY A O 1
ATOM 1293 N N . SER A 1 170 ? -15.303 16.218 12.282 1.00 41.44 170 SER A N 1
ATOM 1294 C CA . SER A 1 170 ? -15.689 14.807 12.107 1.00 41.44 170 SER A CA 1
ATOM 1295 C C . SER A 1 170 ? -14.514 13.835 12.259 1.00 41.44 170 SER A C 1
ATOM 1297 O O . SER A 1 170 ? -14.693 12.759 12.827 1.00 41.44 170 SER A O 1
ATOM 1299 N N . GLY A 1 171 ? -13.296 14.232 11.868 1.00 42.66 171 GLY A N 1
ATOM 1300 C CA . GLY A 1 171 ? -12.103 13.376 11.966 1.00 42.66 171 GLY A CA 1
ATOM 1301 C C . GLY A 1 171 ? -11.674 13.057 13.404 1.00 42.66 171 GLY A C 1
ATOM 1302 O O . GLY A 1 171 ? -11.254 11.942 13.693 1.00 42.66 171 GLY A O 1
ATOM 1303 N N . VAL A 1 172 ? -11.853 13.998 14.338 1.00 48.91 172 VAL A N 1
ATOM 1304 C CA . VAL A 1 172 ? -11.477 13.820 15.757 1.00 48.91 172 VAL A CA 1
ATOM 1305 C C . VAL A 1 172 ? -12.442 12.877 16.494 1.00 48.91 172 VAL A C 1
ATOM 1307 O O . VAL A 1 172 ? -12.061 12.232 17.470 1.00 48.91 172 VAL A O 1
ATOM 1310 N N . VAL A 1 173 ? -13.687 12.754 16.019 1.00 54.03 173 VAL A N 1
ATOM 1311 C CA . VAL A 1 173 ? -14.720 11.935 16.674 1.00 54.03 173 VAL A CA 1
ATOM 1312 C C . VAL A 1 173 ? -14.496 10.444 16.411 1.00 54.03 173 VAL A C 1
ATOM 1314 O O . VAL A 1 173 ? -14.653 9.641 17.328 1.00 54.03 173 VAL A O 1
ATOM 1317 N N . GLY A 1 174 ? -14.069 10.068 15.201 1.00 62.00 174 GLY A N 1
ATOM 1318 C CA . GLY A 1 174 ? -13.831 8.668 14.832 1.00 62.00 174 GLY A CA 1
ATOM 1319 C C . GLY A 1 174 ? -12.749 8.006 15.689 1.00 62.00 174 GLY A C 1
ATOM 1320 O O . GLY A 1 174 ? -12.996 6.983 16.326 1.00 62.00 174 GLY A O 1
ATOM 1321 N N . THR A 1 175 ? -11.570 8.621 15.789 1.00 67.38 175 THR A N 1
ATOM 1322 C CA . THR A 1 175 ? -10.443 8.058 16.553 1.00 67.38 175 THR A CA 1
ATOM 1323 C C . THR A 1 175 ? -10.789 7.861 18.030 1.00 67.38 175 THR A C 1
ATOM 1325 O O . THR A 1 175 ? -10.486 6.816 18.601 1.00 67.38 175 THR A O 1
ATOM 1328 N N . LYS A 1 176 ? -11.522 8.803 18.639 1.00 76.38 176 LYS A N 1
ATOM 1329 C CA . LYS A 1 176 ? -11.959 8.691 20.040 1.00 76.38 176 LYS A CA 1
ATOM 1330 C C . LYS A 1 176 ? -12.940 7.537 20.272 1.00 76.38 176 LYS A C 1
ATOM 1332 O O . LYS A 1 176 ? -12.948 6.963 21.359 1.00 76.38 176 LYS A O 1
ATOM 1337 N N . LEU A 1 177 ? -13.732 7.155 19.266 1.00 77.12 177 LEU A N 1
ATOM 1338 C CA . LEU A 1 177 ? -14.591 5.969 19.341 1.00 77.12 177 LEU A CA 1
ATOM 1339 C C . LEU A 1 177 ? -13.769 4.677 19.331 1.00 77.12 177 LEU A C 1
ATOM 1341 O O . LEU A 1 177 ? -14.019 3.803 20.159 1.00 77.12 177 LEU A O 1
ATOM 1345 N N . LEU A 1 178 ? -12.761 4.571 18.458 1.00 80.19 178 LEU A N 1
ATOM 1346 C CA . LEU A 1 178 ? -11.842 3.428 18.466 1.00 80.19 178 LEU A CA 1
ATOM 1347 C C . LEU A 1 178 ? -11.105 3.318 19.808 1.00 80.19 178 LEU A C 1
ATOM 1349 O O . LEU A 1 178 ? -11.057 2.238 20.394 1.00 80.19 178 LEU A O 1
ATOM 1353 N N . GLU A 1 179 ? -10.593 4.431 20.337 1.00 84.81 179 GLU A N 1
ATOM 1354 C CA . GLU A 1 179 ? -9.907 4.465 21.635 1.00 84.81 179 GLU A CA 1
ATOM 1355 C C . GLU A 1 179 ? -10.831 4.049 22.789 1.00 84.81 179 GLU A C 1
ATOM 1357 O O . GLU A 1 179 ? -10.412 3.323 23.688 1.00 84.81 179 GLU A O 1
ATOM 1362 N N . ALA A 1 180 ? -12.106 4.447 22.764 1.00 84.12 180 ALA A N 1
ATOM 1363 C CA . ALA A 1 180 ? -13.078 4.062 23.789 1.00 84.12 180 ALA A CA 1
ATOM 1364 C C . ALA A 1 180 ? -13.407 2.555 23.779 1.00 84.12 180 ALA A C 1
ATOM 1366 O O . ALA A 1 180 ? -13.793 1.988 24.812 1.00 84.12 180 ALA A O 1
ATOM 1367 N N . VAL A 1 181 ? -13.284 1.907 22.617 1.00 82.44 181 VAL A N 1
ATOM 1368 C CA . VAL A 1 181 ? -13.546 0.473 22.442 1.00 82.44 181 VAL A CA 1
ATOM 1369 C C . VAL A 1 181 ? -12.299 -0.349 22.752 1.00 82.44 181 VAL A C 1
ATOM 1371 O O . VAL A 1 181 ? -12.375 -1.248 23.588 1.00 82.44 181 VAL A O 1
ATOM 1374 N N . PHE A 1 182 ? -11.176 -0.030 22.111 1.00 84.50 182 PHE A N 1
ATOM 1375 C CA . PHE A 1 182 ? -9.961 -0.852 22.097 1.00 84.50 182 PHE A CA 1
ATOM 1376 C C . PHE A 1 182 ? -8.845 -0.324 23.011 1.00 84.50 182 PHE A C 1
ATOM 1378 O O . PHE A 1 182 ? -7.990 -1.092 23.440 1.00 84.50 182 PHE A O 1
ATOM 1385 N N . GLY A 1 183 ? -8.866 0.965 23.354 1.00 87.00 183 GLY A N 1
ATOM 1386 C CA . GLY A 1 183 ? -7.781 1.652 24.055 1.00 87.00 183 GLY A CA 1
ATOM 1387 C C . GLY A 1 183 ? -6.760 2.270 23.098 1.00 87.00 183 GLY A C 1
ATOM 1388 O O . GLY A 1 183 ? -6.497 1.748 22.019 1.00 87.00 183 GLY A O 1
ATOM 1389 N N . GLU A 1 184 ? -6.164 3.389 23.505 1.00 85.75 184 GLU A N 1
ATOM 1390 C CA . GLU A 1 184 ? -5.241 4.188 22.684 1.00 85.75 184 GLU A CA 1
ATOM 1391 C C . GLU A 1 184 ? -4.044 3.386 22.157 1.00 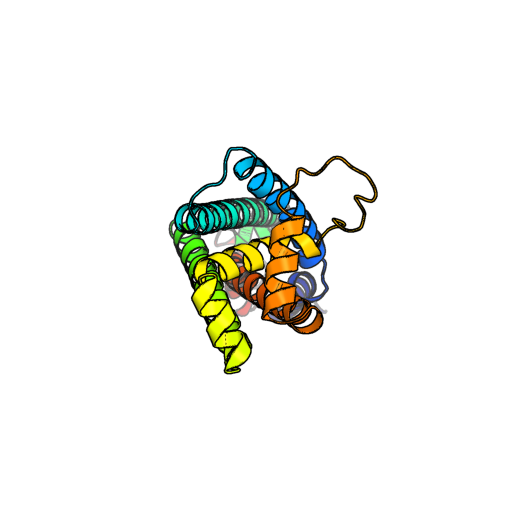85.75 184 GLU A C 1
ATOM 1393 O O . GLU A 1 184 ? -3.773 3.382 20.955 1.00 85.75 184 GLU A O 1
ATOM 1398 N N . ASP A 1 185 ? -3.379 2.623 23.027 1.00 86.50 185 ASP A N 1
ATOM 1399 C CA . ASP A 1 185 ? -2.234 1.807 22.624 1.00 86.50 185 ASP A CA 1
ATOM 1400 C C . ASP A 1 185 ? -2.609 0.722 21.605 1.00 86.50 185 ASP A C 1
ATOM 1402 O O . ASP A 1 185 ? -1.807 0.404 20.726 1.00 86.50 185 ASP A O 1
ATOM 1406 N N . ALA A 1 186 ? -3.809 0.144 21.718 1.00 87.56 186 ALA A N 1
ATOM 1407 C CA . ALA A 1 186 ? -4.299 -0.857 20.774 1.00 87.56 186 ALA A CA 1
ATOM 1408 C C . ALA A 1 186 ? -4.597 -0.227 19.414 1.00 87.56 186 ALA A C 1
ATOM 1410 O O . ALA A 1 186 ? -4.168 -0.752 18.392 1.00 87.56 186 ALA A O 1
ATOM 1411 N N . VAL A 1 187 ? -5.258 0.933 19.397 1.00 85.19 187 VAL A N 1
ATOM 1412 C CA . VAL A 1 187 ? -5.553 1.671 18.160 1.00 85.19 187 VAL A CA 1
ATOM 1413 C C . VAL A 1 187 ? -4.278 2.053 17.422 1.00 85.19 187 VAL A C 1
ATOM 1415 O O . VAL A 1 187 ? -4.197 1.832 16.215 1.00 85.19 187 VAL A O 1
ATOM 1418 N N . ARG A 1 188 ? -3.258 2.546 18.137 1.00 84.19 188 ARG A N 1
ATOM 1419 C CA . ARG A 1 188 ? -1.953 2.853 17.537 1.00 84.19 188 ARG A CA 1
ATOM 1420 C C . ARG A 1 188 ? -1.333 1.622 16.874 1.00 84.19 188 ARG A C 1
ATOM 1422 O O . ARG A 1 188 ? -0.955 1.699 15.709 1.00 84.19 188 ARG A O 1
ATOM 1429 N N . ARG A 1 189 ? -1.272 0.485 17.579 1.00 87.38 189 ARG A N 1
ATOM 1430 C CA . ARG A 1 189 ? -0.726 -0.765 17.016 1.00 87.38 189 ARG A CA 1
ATOM 1431 C C . ARG A 1 189 ? -1.525 -1.246 15.808 1.00 87.38 189 ARG A C 1
ATOM 1433 O O . ARG A 1 189 ? -0.937 -1.548 14.779 1.00 87.38 189 ARG A O 1
ATOM 1440 N N . MET A 1 190 ? -2.855 -1.256 15.904 1.00 89.00 190 MET A N 1
ATOM 1441 C CA . MET A 1 190 ? -3.718 -1.673 14.799 1.00 89.00 190 MET A CA 1
ATOM 1442 C C . MET A 1 190 ? -3.510 -0.807 13.555 1.00 89.00 190 MET A C 1
ATOM 1444 O O . MET A 1 190 ? -3.447 -1.339 12.452 1.00 89.00 190 MET A O 1
ATOM 1448 N N . ALA A 1 191 ? -3.380 0.512 13.713 1.00 83.19 191 ALA A N 1
ATOM 1449 C CA . ALA A 1 191 ? -3.124 1.417 12.598 1.00 83.19 191 ALA A CA 1
ATOM 1450 C C . ALA A 1 191 ? -1.733 1.196 11.972 1.00 83.19 191 ALA A C 1
ATOM 1452 O O . ALA A 1 191 ? -1.595 1.235 10.749 1.00 83.19 191 ALA A O 1
ATOM 1453 N N . GLU A 1 192 ? -0.708 0.923 12.784 1.00 82.88 192 GLU A N 1
ATOM 1454 C CA . GLU A 1 192 ? 0.632 0.571 12.297 1.00 82.88 192 GLU A CA 1
ATOM 1455 C C . GLU A 1 192 ? 0.638 -0.754 11.520 1.00 82.88 192 GLU A C 1
ATOM 1457 O O . GLU A 1 192 ? 1.221 -0.830 10.436 1.00 82.88 192 GLU A O 1
ATOM 1462 N N . ASP A 1 193 ? -0.032 -1.784 12.034 1.00 86.88 193 ASP A N 1
ATOM 1463 C CA . ASP A 1 193 ? -0.127 -3.095 11.383 1.00 86.88 193 ASP A CA 1
ATOM 1464 C C . ASP A 1 193 ? -0.925 -3.011 10.076 1.00 86.88 193 ASP A C 1
ATOM 1466 O O . ASP A 1 193 ? -0.503 -3.526 9.037 1.00 86.88 193 ASP A O 1
ATOM 1470 N N . ALA A 1 194 ? -2.037 -2.278 10.101 1.00 86.62 194 ALA A N 1
ATOM 1471 C CA . ALA A 1 194 ? -2.847 -1.960 8.936 1.00 86.62 194 ALA A CA 1
ATOM 1472 C C . ALA A 1 194 ? -2.048 -1.239 7.839 1.00 86.62 194 ALA A C 1
ATOM 1474 O O . ALA A 1 194 ? -2.174 -1.579 6.659 1.00 86.62 194 ALA A O 1
ATOM 1475 N N . ARG A 1 195 ? -1.209 -0.265 8.219 1.00 81.12 195 ARG A N 1
ATOM 1476 C CA . ARG A 1 195 ? -0.318 0.449 7.294 1.00 81.12 195 ARG A CA 1
ATOM 1477 C C . ARG A 1 195 ? 0.685 -0.506 6.652 1.00 81.12 195 ARG A C 1
ATOM 1479 O O . ARG A 1 195 ? 0.785 -0.533 5.429 1.00 81.12 195 ARG A O 1
ATOM 1486 N N . LYS A 1 196 ? 1.402 -1.295 7.457 1.00 83.69 196 LYS A N 1
ATOM 1487 C CA . LYS A 1 196 ? 2.409 -2.251 6.959 1.00 83.69 196 LYS A CA 1
ATOM 1488 C C . LYS A 1 196 ? 1.798 -3.281 6.011 1.00 83.69 196 LYS A C 1
ATOM 1490 O O . LYS A 1 196 ? 2.416 -3.643 5.013 1.00 83.69 196 LYS A O 1
ATOM 1495 N N . ASN A 1 197 ? 0.575 -3.732 6.295 1.00 88.75 197 ASN A N 1
ATOM 1496 C CA . ASN A 1 197 ? -0.152 -4.636 5.408 1.00 88.75 197 ASN A CA 1
ATOM 1497 C C . ASN A 1 197 ? -0.439 -3.981 4.044 1.00 88.75 197 ASN A C 1
ATOM 1499 O O . ASN A 1 197 ? -0.118 -4.572 3.012 1.00 88.75 197 ASN A O 1
ATOM 1503 N N . LEU A 1 198 ? -0.968 -2.749 4.028 1.00 85.75 198 LEU A N 1
ATOM 1504 C CA . LEU A 1 198 ? -1.226 -2.011 2.784 1.00 85.75 198 LEU A CA 1
ATOM 1505 C C . LEU A 1 198 ? 0.055 -1.818 1.966 1.00 85.75 198 LEU A C 1
ATOM 1507 O O . LEU A 1 198 ? 0.079 -2.045 0.759 1.00 85.75 198 LEU A O 1
ATOM 1511 N N . GLU A 1 199 ? 1.126 -1.420 2.638 1.00 81.69 199 GLU A N 1
ATOM 1512 C CA . GLU A 1 199 ? 2.431 -1.176 2.041 1.00 81.69 199 GLU A CA 1
ATOM 1513 C C . GLU A 1 199 ? 3.007 -2.440 1.389 1.00 81.69 199 GLU A C 1
ATOM 1515 O O . GLU A 1 199 ? 3.369 -2.419 0.214 1.00 81.69 199 GLU A O 1
ATOM 1520 N N . SER A 1 200 ? 2.994 -3.574 2.097 1.00 84.19 200 SER A N 1
ATOM 1521 C CA . SER A 1 200 ? 3.437 -4.870 1.565 1.00 84.19 200 SER A CA 1
ATOM 1522 C C . SER A 1 200 ? 2.659 -5.294 0.310 1.00 84.19 200 SER A C 1
ATOM 1524 O O . SER A 1 200 ? 3.226 -5.841 -0.643 1.00 84.19 200 SER A O 1
ATOM 1526 N N . ARG A 1 201 ? 1.358 -5.000 0.266 1.00 87.56 201 ARG A N 1
ATOM 1527 C CA . ARG A 1 201 ? 0.511 -5.288 -0.896 1.00 87.56 201 ARG A CA 1
ATOM 1528 C C . ARG A 1 2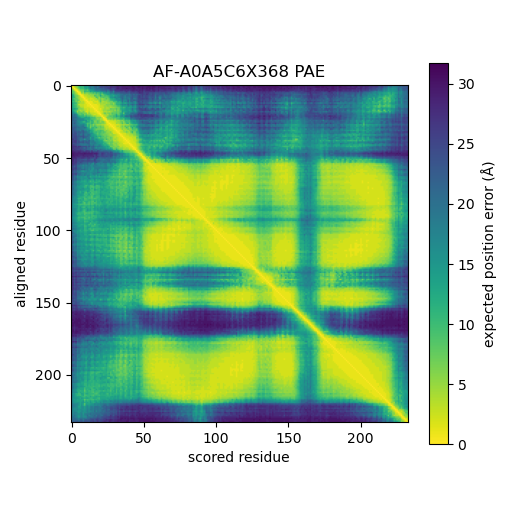01 ? 0.818 -4.374 -2.077 1.00 87.56 201 ARG A C 1
ATOM 1530 O O . ARG A 1 201 ? 0.909 -4.859 -3.203 1.00 87.56 201 ARG A O 1
ATOM 1537 N N . ILE A 1 202 ? 1.042 -3.082 -1.831 1.00 83.94 202 ILE A N 1
ATOM 1538 C CA . ILE A 1 202 ? 1.503 -2.145 -2.866 1.00 83.94 202 ILE A CA 1
ATOM 1539 C C . ILE A 1 202 ? 2.847 -2.612 -3.433 1.00 83.94 202 ILE A C 1
ATOM 1541 O O . ILE A 1 202 ? 2.993 -2.674 -4.652 1.00 83.94 202 ILE A O 1
ATOM 1545 N N . HIS A 1 203 ? 3.791 -3.020 -2.578 1.00 80.69 203 HIS A N 1
ATOM 1546 C CA . HIS A 1 203 ? 5.068 -3.594 -3.012 1.00 80.69 203 HIS A CA 1
ATOM 1547 C C . HIS A 1 203 ? 4.874 -4.796 -3.927 1.00 80.69 203 HIS A C 1
ATOM 1549 O O . HIS A 1 203 ? 5.441 -4.834 -5.011 1.00 80.69 203 HIS A O 1
ATOM 1555 N N . THR A 1 204 ? 3.996 -5.723 -3.548 1.00 84.38 204 THR A N 1
ATOM 1556 C CA . THR A 1 204 ? 3.703 -6.911 -4.359 1.00 84.38 204 THR A CA 1
ATOM 1557 C C . THR A 1 204 ? 3.250 -6.539 -5.777 1.00 84.38 204 THR A C 1
ATOM 1559 O O . THR A 1 204 ? 3.714 -7.133 -6.750 1.00 84.38 204 THR A O 1
ATOM 1562 N N . VAL A 1 205 ? 2.375 -5.539 -5.918 1.00 87.31 205 VAL A N 1
ATOM 1563 C CA . VAL A 1 205 ? 1.896 -5.070 -7.231 1.00 87.31 205 VAL A CA 1
ATOM 1564 C C . VAL A 1 205 ? 3.011 -4.372 -8.019 1.00 87.31 205 VAL A C 1
ATOM 1566 O O . VAL A 1 205 ? 3.168 -4.619 -9.218 1.00 87.31 205 VAL A O 1
ATOM 1569 N N . MET A 1 206 ? 3.808 -3.530 -7.359 1.00 83.81 206 MET A N 1
ATOM 1570 C CA . MET A 1 206 ? 4.903 -2.791 -7.997 1.00 83.81 206 MET A CA 1
ATOM 1571 C C . MET A 1 206 ? 6.048 -3.707 -8.435 1.00 83.81 206 MET A C 1
ATOM 1573 O O . MET A 1 206 ? 6.544 -3.560 -9.548 1.00 83.81 206 MET A O 1
ATOM 1577 N N . ASP A 1 207 ? 6.426 -4.692 -7.620 1.00 83.06 207 ASP A N 1
ATOM 1578 C CA . ASP A 1 207 ? 7.467 -5.673 -7.942 1.00 83.06 207 ASP A CA 1
ATOM 1579 C C . ASP A 1 207 ? 7.069 -6.528 -9.145 1.00 83.06 207 ASP A C 1
ATOM 1581 O O . ASP A 1 207 ? 7.886 -6.818 -10.023 1.00 83.06 207 ASP A O 1
ATOM 1585 N N . GLN A 1 208 ? 5.787 -6.887 -9.242 1.00 85.50 208 GLN A N 1
ATOM 1586 C CA . GLN A 1 208 ? 5.267 -7.585 -10.412 1.00 85.50 208 GLN A CA 1
ATOM 1587 C C . GLN A 1 208 ? 5.402 -6.734 -11.678 1.00 85.50 208 GLN A C 1
ATOM 1589 O O . GLN A 1 208 ? 5.778 -7.274 -12.719 1.00 85.50 208 GLN A O 1
ATOM 1594 N N . GLN A 1 209 ? 5.157 -5.424 -11.605 1.00 87.62 209 GLN A N 1
ATOM 1595 C CA . GLN A 1 209 ? 5.352 -4.542 -12.757 1.00 87.62 209 GLN A CA 1
ATOM 1596 C C . GLN A 1 209 ? 6.834 -4.332 -13.081 1.00 87.62 209 GLN A C 1
ATOM 1598 O O . GLN A 1 209 ? 7.242 -4.462 -14.233 1.00 87.62 209 GLN A O 1
ATOM 1603 N N . ALA A 1 210 ? 7.676 -4.112 -12.075 1.00 84.50 210 ALA A N 1
ATOM 1604 C CA . ALA A 1 210 ? 9.117 -3.981 -12.256 1.00 84.50 210 ALA A CA 1
ATOM 1605 C C . ALA A 1 210 ? 9.754 -5.234 -12.871 1.00 84.50 210 ALA A C 1
ATOM 1607 O O . ALA A 1 210 ? 10.678 -5.136 -13.681 1.00 84.50 210 ALA A O 1
ATOM 1608 N N . SER A 1 211 ? 9.219 -6.419 -12.556 1.00 85.25 211 SER A N 1
ATOM 1609 C CA . SER A 1 211 ? 9.683 -7.682 -13.133 1.00 85.25 211 SER A CA 1
ATOM 1610 C C . SER A 1 211 ? 9.611 -7.708 -14.665 1.00 85.25 211 SER A C 1
ATOM 1612 O O . SER A 1 211 ? 10.377 -8.435 -15.291 1.00 85.25 211 SER A O 1
ATOM 1614 N N . VAL A 1 212 ? 8.732 -6.907 -15.286 1.00 87.81 212 VAL A N 1
ATOM 1615 C CA . VAL A 1 212 ? 8.641 -6.771 -16.749 1.00 87.81 212 VAL A CA 1
ATOM 1616 C C . VAL A 1 212 ? 9.938 -6.205 -17.328 1.00 87.81 212 VAL A C 1
ATOM 1618 O O . VAL A 1 212 ? 10.433 -6.731 -18.324 1.00 87.81 212 VAL A O 1
ATOM 1621 N N . PHE A 1 213 ? 10.517 -5.196 -16.674 1.00 85.94 213 PHE A N 1
ATOM 1622 C CA . PHE A 1 213 ? 11.816 -4.633 -17.041 1.00 85.94 213 PHE A CA 1
ATOM 1623 C C . PHE A 1 213 ? 12.945 -5.606 -16.705 1.00 85.94 213 PHE A C 1
ATOM 1625 O O . PHE A 1 213 ? 13.796 -5.877 -17.546 1.00 85.94 213 PHE A O 1
ATOM 1632 N N . LEU A 1 214 ? 12.929 -6.196 -15.505 1.00 85.81 214 LEU A N 1
ATOM 1633 C CA . LEU A 1 214 ? 13.993 -7.108 -15.070 1.00 85.81 214 LEU A CA 1
ATOM 1634 C C . LEU A 1 214 ? 14.110 -8.351 -15.963 1.00 85.81 214 LEU A C 1
ATOM 1636 O O . LEU A 1 214 ? 15.224 -8.775 -16.246 1.00 85.81 214 LEU A O 1
ATOM 1640 N N . ARG A 1 215 ? 12.997 -8.882 -16.486 1.00 85.69 215 ARG A N 1
ATOM 1641 C CA . ARG A 1 215 ? 13.018 -9.995 -17.452 1.00 85.69 215 ARG A CA 1
ATOM 1642 C C . ARG A 1 215 ? 13.752 -9.664 -18.752 1.00 85.69 215 ARG A C 1
ATOM 1644 O O . ARG A 1 215 ? 14.260 -10.564 -19.409 1.00 85.69 215 ARG A O 1
ATOM 1651 N N . ARG A 1 216 ? 13.857 -8.389 -19.147 1.00 85.25 216 ARG A N 1
ATOM 1652 C CA . ARG A 1 216 ? 14.666 -8.009 -20.322 1.00 85.25 216 ARG A CA 1
ATOM 1653 C C . ARG A 1 216 ? 16.157 -8.205 -20.090 1.00 85.25 216 ARG A C 1
ATOM 1655 O O . ARG A 1 216 ? 16.892 -8.372 -21.054 1.00 85.25 216 ARG A O 1
ATOM 1662 N N . LEU A 1 217 ? 16.592 -8.234 -18.833 1.00 83.06 217 LEU A N 1
ATOM 1663 C CA . LEU A 1 217 ? 17.978 -8.510 -18.475 1.00 83.06 217 LEU A CA 1
ATOM 1664 C C . LEU A 1 217 ? 18.319 -10.002 -18.559 1.00 83.06 217 LEU A C 1
ATOM 1666 O O . LEU A 1 217 ? 19.500 -10.323 -18.585 1.00 83.06 217 LEU A O 1
ATOM 1670 N N . ASP A 1 218 ? 17.334 -10.904 -18.670 1.00 81.00 218 ASP A N 1
ATOM 1671 C CA . ASP A 1 218 ? 17.582 -12.352 -18.764 1.00 81.00 218 ASP A CA 1
ATOM 1672 C C . ASP A 1 218 ? 18.406 -12.716 -20.020 1.00 81.00 218 ASP A C 1
ATOM 1674 O O . ASP A 1 218 ? 19.140 -13.700 -20.020 1.00 81.00 218 ASP A O 1
ATOM 1678 N N . VAL A 1 219 ? 18.377 -11.894 -21.082 1.00 72.00 219 VAL A N 1
ATOM 1679 C CA . VAL A 1 219 ? 19.244 -12.080 -22.267 1.00 72.00 219 VAL A CA 1
ATOM 1680 C C . VAL A 1 219 ? 20.738 -11.984 -21.926 1.00 72.00 219 VAL A C 1
ATOM 1682 O O . VAL A 1 219 ? 21.575 -12.572 -22.608 1.00 72.00 219 VAL A O 1
ATOM 1685 N N . LEU A 1 220 ? 21.084 -11.276 -20.847 1.00 69.00 220 LEU A N 1
ATOM 1686 C CA . LEU A 1 220 ? 22.460 -11.111 -20.385 1.00 69.00 220 LEU A CA 1
ATOM 1687 C C . LEU A 1 220 ? 22.970 -12.336 -19.606 1.00 69.00 220 LEU A C 1
ATOM 1689 O O . LEU A 1 220 ? 24.181 -12.456 -19.418 1.00 69.00 220 LEU A O 1
ATOM 1693 N N . ASP A 1 221 ? 22.092 -13.267 -19.207 1.00 65.31 221 ASP A N 1
ATOM 1694 C CA . ASP A 1 221 ? 22.480 -14.507 -18.513 1.00 65.31 221 ASP A CA 1
ATOM 1695 C C . ASP A 1 221 ? 23.346 -15.420 -19.415 1.00 65.31 221 ASP A C 1
ATOM 1697 O O . ASP A 1 221 ? 24.139 -16.228 -18.928 1.00 65.31 221 ASP A O 1
ATOM 1701 N N . GLY A 1 222 ? 23.250 -15.259 -20.742 1.00 59.38 222 GLY A N 1
ATOM 1702 C CA . GLY A 1 222 ? 24.053 -15.988 -21.729 1.00 59.38 222 GLY A CA 1
ATOM 1703 C C . GLY A 1 222 ? 25.496 -15.497 -21.893 1.00 59.38 222 GLY A C 1
ATOM 1704 O O . GLY A 1 222 ? 26.242 -16.114 -22.645 1.00 59.38 222 GLY A O 1
ATOM 1705 N N . HIS A 1 223 ? 25.897 -14.422 -21.200 1.00 57.97 223 HIS A N 1
ATOM 1706 C CA . HIS A 1 223 ? 27.165 -13.708 -21.425 1.00 57.97 223 HIS A CA 1
ATOM 1707 C C . HIS A 1 223 ? 27.387 -13.319 -22.902 1.00 57.97 223 HIS A C 1
ATOM 1709 O O . HIS A 1 223 ? 28.482 -13.550 -23.422 1.00 57.97 223 HIS A O 1
ATOM 1715 N N . PRO A 1 224 ? 26.375 -12.753 -23.594 1.00 54.06 224 PRO A N 1
ATOM 1716 C CA . PRO A 1 224 ? 26.530 -12.403 -24.997 1.00 54.06 224 PRO A CA 1
ATOM 1717 C C . PRO A 1 224 ? 27.646 -11.368 -25.159 1.00 54.06 224 PRO A C 1
ATOM 1719 O O . PRO A 1 224 ? 27.735 -10.408 -24.383 1.00 54.06 224 PRO A O 1
ATOM 1722 N N . GLU A 1 225 ? 28.514 -11.553 -26.155 1.00 56.28 225 GLU A N 1
ATOM 1723 C CA . GLU A 1 225 ? 29.482 -10.508 -26.496 1.00 56.28 225 GLU A CA 1
ATOM 1724 C C . GLU A 1 225 ? 28.732 -9.277 -27.034 1.00 56.28 225 GLU A C 1
ATOM 1726 O O . GLU A 1 225 ? 27.619 -9.388 -27.552 1.00 56.28 225 GLU A O 1
ATOM 1731 N N . ALA A 1 226 ? 29.318 -8.080 -26.903 1.00 54.38 226 ALA A N 1
ATOM 1732 C CA . ALA A 1 226 ? 28.671 -6.825 -27.312 1.00 54.38 226 ALA A CA 1
ATOM 1733 C C . ALA A 1 226 ? 28.154 -6.865 -28.766 1.00 54.38 226 ALA 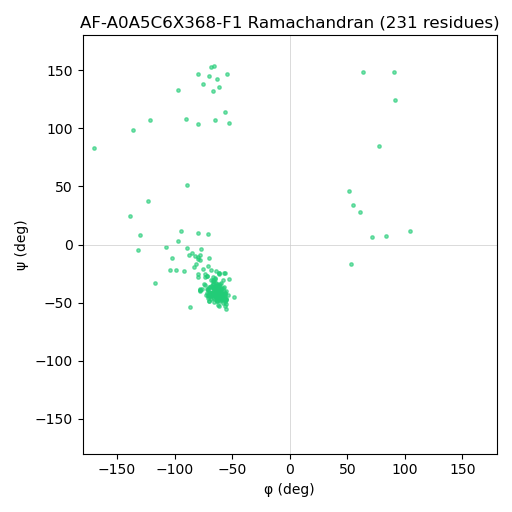A C 1
ATOM 1735 O O . ALA A 1 226 ? 27.140 -6.248 -29.089 1.00 54.38 226 ALA A O 1
ATOM 1736 N N . ASP A 1 227 ? 28.821 -7.648 -29.608 1.00 54.34 227 ASP A N 1
ATOM 1737 C CA . ASP A 1 227 ? 28.541 -7.843 -31.024 1.00 54.34 227 ASP A CA 1
ATOM 1738 C C . ASP A 1 227 ? 27.257 -8.667 -31.263 1.00 54.34 227 ASP A C 1
ATOM 1740 O O . ASP A 1 227 ? 26.577 -8.475 -32.269 1.00 54.34 227 ASP A O 1
ATOM 1744 N N . GLU A 1 228 ? 26.875 -9.540 -30.325 1.00 56.25 228 GLU A N 1
ATOM 1745 C CA . GLU A 1 228 ? 25.675 -10.389 -30.407 1.00 56.25 228 GLU A CA 1
ATOM 1746 C C . GLU A 1 228 ? 24.392 -9.623 -30.046 1.00 56.25 228 GLU A C 1
ATOM 1748 O O . GLU A 1 228 ? 23.312 -9.943 -30.543 1.00 56.25 228 GLU A O 1
ATOM 1753 N N . LEU A 1 229 ? 24.507 -8.558 -29.243 1.00 55.66 229 LEU A N 1
ATOM 1754 C CA . LEU A 1 229 ? 23.389 -7.676 -28.887 1.00 55.66 229 LEU A CA 1
ATOM 1755 C C . LEU A 1 229 ? 22.996 -6.721 -30.029 1.00 55.66 229 LEU A C 1
ATOM 1757 O O . LEU A 1 229 ? 21.867 -6.237 -30.063 1.00 55.66 229 LEU A O 1
ATOM 1761 N N . VAL A 1 230 ? 23.895 -6.470 -30.988 1.00 54.06 230 VAL A N 1
ATOM 1762 C CA . VAL A 1 230 ? 23.658 -5.566 -32.131 1.00 54.06 230 VAL A CA 1
ATOM 1763 C C . VAL A 1 230 ? 22.870 -6.244 -33.263 1.00 54.06 230 VAL A C 1
ATOM 1765 O O . VAL A 1 230 ? 22.293 -5.559 -34.099 1.00 54.06 230 VAL A O 1
ATOM 1768 N N . VAL A 1 231 ? 22.789 -7.579 -33.291 1.00 45.03 231 VAL A N 1
ATOM 1769 C CA . VAL A 1 231 ? 22.185 -8.335 -34.411 1.00 45.03 231 VAL A CA 1
ATOM 1770 C C . VAL A 1 231 ? 20.664 -8.531 -34.264 1.00 45.03 231 VAL A C 1
ATOM 1772 O O . VAL A 1 231 ? 20.005 -8.962 -35.208 1.00 45.03 231 VAL A O 1
ATOM 1775 N N . VAL A 1 232 ? 20.081 -8.191 -33.109 1.00 43.91 232 VAL A N 1
ATOM 1776 C CA . VAL A 1 232 ? 18.642 -8.387 -32.824 1.00 43.91 232 VAL A CA 1
ATOM 1777 C C . VAL A 1 232 ? 17.837 -7.069 -32.824 1.00 43.91 232 VAL A C 1
ATOM 1779 O O . VAL A 1 232 ? 16.616 -7.106 -32.679 1.00 43.91 232 VAL A O 1
ATOM 1782 N N . ALA A 1 233 ? 18.487 -5.917 -33.027 1.00 36.84 233 ALA A N 1
ATOM 1783 C CA . ALA A 1 233 ? 17.846 -4.598 -33.156 1.00 36.84 233 ALA A CA 1
ATOM 1784 C C . ALA A 1 233 ? 17.656 -4.195 -34.628 1.00 36.84 233 ALA A C 1
ATOM 1786 O O . ALA A 1 233 ? 16.605 -3.586 -34.932 1.00 36.84 233 ALA A O 1
#

Sequence (233 aa):
ESTRDGTLLRGEVLARWQDFVGTGEFFRNLEAGIGRMRDRLTAFFSGRPAPEVQVEEAIETGLQTVIVEEAARASETAERRWLDEPAGRVLLGGSDLGSLPPDFRERTAEQVRAWQGDLMELIQREGADKRTRARAMSLGVNALTVILMIGVFSMTGGLTGLEDGIAGGSGVVGTKLLEAVFGEDAVRRMAEDARKNLESRIHTVMDQQASVFLRRLDVLDGHPEADELVVVA

Radius of gyration: 22.47 Å; Cα contacts (8 Å, |Δi|>4): 162; chains: 1; bounding box: 63×42×62 Å

Organism: NCBI:txid2600176